Protein AF-A0A813IZ67-F1 (afdb_monomer)

pLDDT: mean 76.35, std 18.26, range [25.25, 96.69]

Structure (mmCIF, N/CA/C/O backbone):
data_AF-A0A813IZ67-F1
#
_entry.id   AF-A0A813IZ67-F1
#
loop_
_atom_site.group_PDB
_atom_site.id
_atom_site.type_symbol
_atom_site.label_atom_id
_atom_site.label_alt_id
_atom_site.label_comp_id
_atom_site.label_asym_id
_atom_site.label_entity_id
_atom_site.label_seq_id
_atom_site.pdbx_PDB_ins_code
_atom_site.Cartn_x
_atom_site.Cartn_y
_atom_site.Cartn_z
_atom_site.occupancy
_atom_site.B_iso_or_equiv
_atom_site.auth_seq_id
_atom_site.auth_comp_id
_atom_site.auth_asym_id
_atom_site.auth_atom_id
_atom_site.pdbx_PDB_model_num
ATOM 1 N N . TRP A 1 1 ? -14.935 -9.051 23.384 1.00 37.25 1 TRP A N 1
ATOM 2 C CA . TRP A 1 1 ? -14.902 -7.979 22.369 1.00 37.25 1 TRP A CA 1
ATOM 3 C C . TRP A 1 1 ? -16.084 -8.200 21.437 1.00 37.25 1 TRP A C 1
ATOM 5 O O . TRP A 1 1 ? -16.028 -9.100 20.613 1.00 37.25 1 TRP A O 1
ATOM 15 N N . GLU A 1 2 ? -17.162 -7.433 21.602 1.00 25.25 2 GLU A N 1
ATOM 16 C CA . GLU A 1 2 ? -18.443 -7.576 20.871 1.00 25.25 2 GLU A CA 1
ATOM 17 C C . GLU A 1 2 ? -18.449 -6.920 19.471 1.00 25.25 2 GLU A C 1
ATOM 19 O O . GLU A 1 2 ? -19.498 -6.635 18.912 1.00 25.25 2 GLU A O 1
ATOM 24 N N . GLY A 1 3 ? -17.272 -6.690 18.881 1.00 35.50 3 GLY A N 1
ATOM 25 C CA . GLY A 1 3 ? -17.112 -6.166 17.514 1.00 35.50 3 GLY A CA 1
ATOM 26 C C . GLY A 1 3 ? -16.356 -7.109 16.575 1.00 35.50 3 GLY A C 1
ATOM 27 O O . GLY A 1 3 ? -15.963 -6.713 15.482 1.00 35.50 3 GLY A O 1
ATOM 28 N N . PHE A 1 4 ? -16.092 -8.346 17.008 1.00 39.44 4 PHE A N 1
ATOM 29 C CA . PHE A 1 4 ? -15.529 -9.376 16.143 1.00 39.44 4 PHE A CA 1
ATOM 30 C C . PHE A 1 4 ? -16.648 -9.923 15.255 1.00 39.44 4 PHE A C 1
ATOM 32 O O . PHE A 1 4 ? -17.547 -10.595 15.752 1.00 39.44 4 PHE A O 1
ATOM 39 N N . ALA A 1 5 ? -16.593 -9.633 13.956 1.00 36.88 5 ALA A N 1
ATOM 40 C CA . ALA A 1 5 ? -17.393 -10.326 12.956 1.00 36.88 5 ALA A CA 1
ATOM 41 C C . ALA A 1 5 ? -16.562 -11.506 12.411 1.00 36.88 5 ALA A C 1
ATOM 43 O O . ALA A 1 5 ? -15.715 -11.297 11.535 1.00 36.88 5 ALA A O 1
ATOM 44 N N . PRO A 1 6 ? -16.735 -12.739 12.929 1.00 32.06 6 PRO A N 1
ATOM 45 C CA . PRO A 1 6 ? -16.193 -13.930 12.285 1.00 32.06 6 PRO A CA 1
ATOM 46 C C . PRO A 1 6 ? -16.825 -14.040 10.893 1.00 32.06 6 PRO A C 1
ATOM 48 O O . PRO A 1 6 ? -17.978 -14.430 10.758 1.00 32.06 6 PRO A O 1
ATOM 51 N N . GLY A 1 7 ? -16.092 -13.618 9.864 1.00 34.25 7 GLY A N 1
ATOM 52 C CA . GLY A 1 7 ? -16.595 -13.559 8.488 1.00 34.25 7 GLY A CA 1
ATOM 53 C C . GLY A 1 7 ? -15.876 -12.548 7.595 1.00 34.25 7 GLY A C 1
ATOM 54 O O . GLY A 1 7 ? -15.891 -12.713 6.379 1.00 34.25 7 GLY A O 1
ATOM 55 N N . ILE A 1 8 ? -15.190 -11.548 8.164 1.00 45.62 8 ILE A N 1
ATOM 56 C CA . ILE A 1 8 ? -14.378 -10.621 7.364 1.00 45.62 8 ILE A CA 1
ATOM 57 C C . ILE A 1 8 ? -13.145 -11.374 6.847 1.00 45.62 8 ILE A C 1
ATOM 59 O O . ILE A 1 8 ? -12.272 -11.781 7.617 1.00 45.62 8 ILE A O 1
ATOM 63 N N . LEU A 1 9 ? -13.094 -11.598 5.533 1.00 47.25 9 LEU A N 1
ATOM 64 C CA . LEU A 1 9 ? -11.935 -12.157 4.846 1.00 47.25 9 LEU A CA 1
ATOM 65 C C . LEU A 1 9 ? -10.784 -11.152 4.956 1.00 47.25 9 LEU A C 1
ATOM 67 O O . LEU A 1 9 ? -10.724 -10.183 4.207 1.00 47.25 9 LEU A O 1
ATOM 71 N N . TYR A 1 10 ? -9.857 -11.379 5.885 1.00 56.28 10 TYR A N 1
ATOM 72 C CA . TYR A 1 10 ? -8.618 -10.608 5.979 1.00 56.28 10 TYR A CA 1
ATOM 73 C C . TYR A 1 10 ? -7.655 -11.076 4.862 1.00 56.28 10 TYR A C 1
ATOM 75 O O . TYR A 1 10 ? -6.745 -11.866 5.087 1.00 56.28 10 TYR A O 1
ATOM 83 N N . PHE A 1 11 ? -8.001 -10.640 3.643 1.00 63.62 11 PHE A N 1
ATOM 84 C CA . PHE A 1 11 ? -7.338 -10.632 2.327 1.00 63.62 11 PHE A CA 1
ATOM 85 C C . PHE A 1 11 ? -6.768 -11.894 1.685 1.00 63.62 11 PHE A C 1
ATOM 87 O O . PHE A 1 11 ? -5.954 -12.615 2.251 1.00 63.62 11 PHE A O 1
ATOM 94 N N . ARG A 1 12 ? -7.107 -12.072 0.398 1.00 69.19 12 ARG A N 1
ATOM 95 C CA . ARG A 1 12 ? -6.452 -13.014 -0.534 1.00 69.19 12 ARG A CA 1
ATOM 96 C C . ARG A 1 12 ? -6.311 -12.481 -1.971 1.00 69.19 12 ARG A C 1
ATOM 98 O O . ARG A 1 12 ? -5.807 -13.208 -2.821 1.00 69.19 12 ARG A O 1
ATOM 105 N N . ALA A 1 13 ? -6.773 -11.256 -2.242 1.00 89.44 13 ALA A N 1
ATOM 106 C CA . ALA A 1 13 ? -6.915 -10.724 -3.594 1.00 89.44 13 ALA A CA 1
ATOM 107 C C . ALA A 1 13 ? -6.811 -9.191 -3.653 1.00 89.44 13 ALA A C 1
ATOM 109 O O . ALA A 1 13 ? -7.175 -8.479 -2.714 1.00 89.44 13 ALA A O 1
ATOM 110 N N . TRP A 1 14 ? -6.351 -8.699 -4.796 1.00 94.62 14 TRP A N 1
ATOM 111 C CA . TRP A 1 14 ? -6.453 -7.317 -5.238 1.00 94.62 14 TRP A CA 1
ATOM 112 C C . TRP A 1 14 ? -7.874 -7.008 -5.722 1.00 94.62 14 TRP A C 1
ATOM 114 O O . TRP A 1 14 ? -8.540 -7.839 -6.341 1.00 94.62 14 TRP A O 1
ATOM 124 N N . HIS A 1 15 ? -8.338 -5.787 -5.479 1.00 93.69 15 HIS A N 1
ATOM 125 C CA . HIS A 1 15 ? -9.663 -5.342 -5.879 1.00 93.69 15 HIS A CA 1
ATOM 126 C C . HIS A 1 15 ? -9.733 -5.125 -7.394 1.00 93.69 15 HIS A C 1
ATOM 128 O O . HIS A 1 15 ? -8.942 -4.385 -7.983 1.00 93.69 15 HIS A O 1
ATOM 134 N N . ARG A 1 16 ? -10.744 -5.721 -8.033 1.00 93.69 16 ARG A N 1
ATOM 135 C CA . ARG A 1 16 ? -10.892 -5.758 -9.499 1.00 93.69 16 ARG A CA 1
ATOM 136 C C . ARG A 1 16 ? -10.912 -4.377 -10.163 1.00 93.69 16 ARG A C 1
ATOM 138 O O . ARG A 1 16 ? -10.402 -4.224 -11.271 1.00 93.69 16 ARG A O 1
ATOM 145 N N . HIS A 1 17 ? -11.518 -3.394 -9.499 1.00 92.75 17 HIS A N 1
ATOM 146 C CA . HIS A 1 17 ? -11.787 -2.067 -10.068 1.00 92.75 17 HIS A CA 1
ATOM 147 C C . HIS A 1 17 ? -11.002 -0.928 -9.404 1.00 92.75 17 HIS A C 1
ATOM 149 O O . HIS A 1 17 ? -11.002 0.189 -9.910 1.00 92.75 17 HIS A O 1
ATOM 155 N N . ALA A 1 18 ? -10.338 -1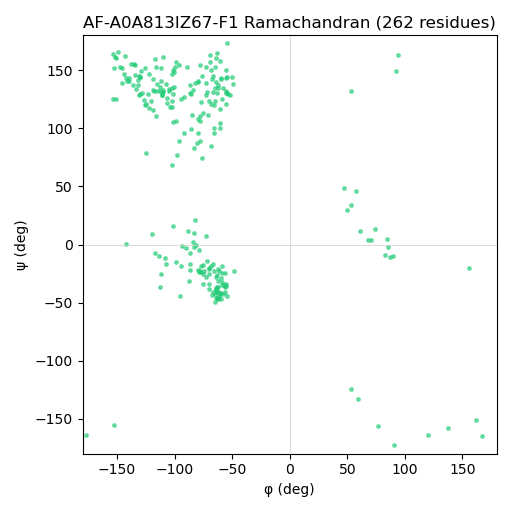.196 -8.276 1.00 91.81 18 ALA A N 1
ATOM 156 C CA . ALA A 1 18 ? -9.574 -0.196 -7.528 1.00 91.81 18 ALA A CA 1
ATOM 157 C C . ALA A 1 18 ? -8.101 -0.422 -7.835 1.00 91.81 18 ALA A C 1
ATOM 159 O O . ALA A 1 18 ? -7.330 -0.948 -7.038 1.00 91.81 18 ALA A O 1
ATOM 160 N N . LYS A 1 19 ? -7.761 -0.135 -9.080 1.00 93.62 19 LYS A N 1
ATOM 161 C CA . LYS A 1 19 ? -6.423 -0.286 -9.620 1.00 93.62 19 LYS A CA 1
ATOM 162 C C . LYS A 1 19 ? -6.243 0.729 -10.735 1.00 93.62 19 LYS A C 1
ATOM 164 O O . LYS A 1 19 ? -7.230 1.189 -11.314 1.00 93.62 19 LYS A O 1
ATOM 169 N N . ALA A 1 20 ? -4.996 0.994 -11.068 1.00 90.50 20 ALA A N 1
ATOM 170 C CA . ALA A 1 20 ? -4.646 1.744 -12.255 1.00 90.50 20 ALA A CA 1
ATOM 171 C C . ALA A 1 20 ? -5.143 1.056 -13.535 1.00 90.50 20 ALA A C 1
ATOM 173 O O . ALA A 1 20 ? -5.325 -0.173 -13.583 1.00 90.50 20 ALA A O 1
ATOM 174 N N . GLU A 1 21 ? -5.291 1.830 -14.606 1.00 89.12 21 GLU A N 1
ATOM 175 C CA . GLU A 1 21 ? -5.554 1.284 -15.940 1.00 89.12 21 GLU A CA 1
ATOM 176 C C . GLU A 1 21 ? -4.402 0.397 -16.423 1.00 89.12 21 GLU A C 1
ATOM 178 O O . GLU A 1 21 ? -4.634 -0.662 -17.008 1.00 89.12 21 GLU A O 1
ATOM 183 N N . ASP A 1 22 ? -3.168 0.777 -16.090 1.00 88.94 22 ASP A N 1
ATOM 184 C CA . ASP A 1 22 ? -1.950 0.086 -16.494 1.00 88.94 22 ASP A CA 1
ATOM 185 C C . ASP A 1 22 ? -1.607 -1.134 -15.620 1.00 88.94 22 ASP A C 1
ATOM 187 O O . ASP A 1 22 ? -0.631 -1.830 -15.889 1.00 88.94 22 ASP A O 1
ATOM 191 N N . VAL A 1 23 ? -2.409 -1.444 -14.598 1.00 92.81 23 VAL A N 1
ATOM 192 C CA . VAL A 1 23 ? -2.237 -2.644 -13.769 1.00 92.81 23 VAL A CA 1
ATOM 193 C C . VAL A 1 23 ? -3.114 -3.779 -14.284 1.00 92.81 23 VAL A C 1
ATOM 195 O O . VAL A 1 23 ? -4.335 -3.663 -14.375 1.00 92.81 23 VAL A O 1
ATOM 198 N N . GLN A 1 24 ? -2.508 -4.925 -14.567 1.00 95.25 24 GLN A N 1
ATOM 199 C CA . GLN A 1 24 ? -3.203 -6.161 -14.908 1.00 95.25 24 GLN A CA 1
ATOM 200 C C . GLN A 1 24 ? -3.258 -7.079 -13.684 1.00 95.25 24 GLN A C 1
ATOM 202 O O . GLN A 1 24 ? -2.254 -7.252 -13.001 1.00 95.25 24 GLN A O 1
ATOM 207 N N . LEU A 1 25 ? -4.416 -7.686 -13.417 1.00 96.50 25 LEU A N 1
ATOM 208 C CA . LEU A 1 25 ? -4.566 -8.667 -12.339 1.00 96.50 25 LEU A CA 1
ATOM 209 C C . LEU A 1 25 ? -4.540 -10.094 -12.894 1.00 96.50 25 LEU A C 1
ATOM 211 O O . LEU A 1 25 ? -5.005 -10.337 -14.012 1.00 96.50 25 LEU A O 1
ATOM 215 N N . SER A 1 26 ? -4.031 -11.038 -12.104 1.00 96.00 26 SER A N 1
ATOM 216 C CA . SER A 1 26 ? -4.188 -12.469 -12.373 1.00 96.00 26 SER A CA 1
ATOM 217 C C . SER A 1 26 ? -5.667 -12.894 -12.300 1.00 96.00 26 SER A C 1
ATOM 219 O O . SER A 1 26 ? -6.481 -12.193 -11.695 1.00 96.00 26 SER A O 1
ATOM 221 N N . PRO A 1 27 ? -6.057 -14.045 -12.886 1.00 94.25 27 PRO A N 1
ATOM 222 C CA . PRO A 1 27 ? -7.453 -14.500 -12.877 1.00 94.25 27 PRO A CA 1
ATOM 223 C C . PRO A 1 27 ? -8.047 -14.705 -11.476 1.00 94.25 27 PRO A C 1
ATOM 225 O O . PRO A 1 27 ? -9.227 -14.440 -11.258 1.00 94.25 27 PRO A O 1
ATOM 228 N N . ASP A 1 28 ? -7.224 -15.157 -10.530 1.00 91.19 28 ASP A N 1
ATOM 229 C CA . ASP A 1 28 ? -7.568 -15.331 -9.114 1.00 91.19 28 ASP A CA 1
ATOM 230 C C . ASP A 1 28 ? -7.415 -14.037 -8.295 1.00 91.19 28 ASP A C 1
ATOM 232 O O . ASP A 1 28 ? -7.625 -14.046 -7.084 1.00 91.19 28 ASP A O 1
ATOM 236 N N . LEU A 1 29 ? -7.042 -12.936 -8.956 1.00 93.69 29 LEU A N 1
ATOM 237 C CA . LEU A 1 29 ? -6.801 -11.615 -8.387 1.00 93.69 29 LEU A CA 1
ATOM 238 C C . LEU A 1 29 ? -5.678 -11.569 -7.338 1.00 93.69 29 LEU A C 1
ATOM 240 O O . LEU A 1 29 ? -5.531 -10.556 -6.665 1.00 93.69 29 LEU A O 1
ATOM 244 N N . SER A 1 30 ? -4.866 -12.615 -7.178 1.00 92.88 30 SER A N 1
ATOM 245 C CA . SER A 1 30 ? -3.822 -12.641 -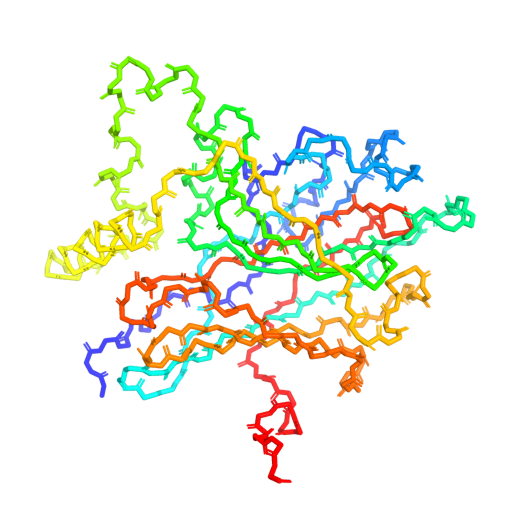6.146 1.00 92.88 30 SER A CA 1
ATOM 246 C C . SER A 1 30 ? -2.570 -11.846 -6.528 1.00 92.88 30 SER A C 1
ATOM 248 O O . SER A 1 30 ? -1.854 -11.383 -5.640 1.00 92.88 30 SER A O 1
ATOM 250 N N . ILE A 1 31 ? -2.317 -11.641 -7.825 1.00 96.00 31 ILE A N 1
ATOM 251 C CA . ILE A 1 31 ? -1.146 -10.938 -8.363 1.00 96.00 31 ILE A CA 1
ATOM 252 C C . ILE A 1 31 ? -1.599 -9.701 -9.138 1.00 96.00 31 ILE A C 1
ATOM 254 O O . ILE A 1 31 ? -2.500 -9.774 -9.973 1.00 96.00 31 ILE A O 1
ATOM 258 N N . ALA A 1 32 ? -0.944 -8.574 -8.871 1.00 96.69 32 ALA A N 1
ATOM 259 C CA . ALA A 1 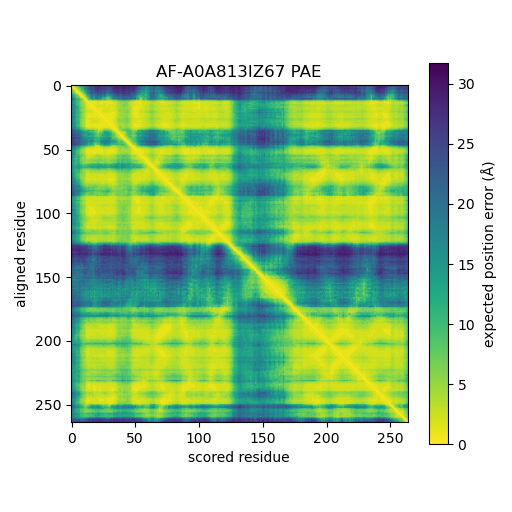32 ? -1.049 -7.347 -9.644 1.00 96.69 32 ALA A CA 1
ATOM 260 C C . ALA A 1 32 ? 0.266 -7.119 -10.390 1.00 96.69 32 ALA A C 1
ATOM 262 O O . ALA A 1 32 ? 1.334 -7.190 -9.784 1.00 96.69 32 ALA A O 1
ATOM 263 N N . THR A 1 33 ? 0.191 -6.839 -11.689 1.00 95.12 33 THR A N 1
ATOM 264 C CA . THR A 1 33 ? 1.340 -6.622 -12.574 1.00 95.12 33 THR A CA 1
ATOM 265 C C . THR A 1 33 ? 1.214 -5.269 -13.264 1.00 95.12 33 THR A C 1
ATOM 267 O O . THR A 1 33 ? 0.260 -5.041 -14.007 1.00 95.12 33 THR A O 1
ATOM 270 N N . GLY A 1 34 ? 2.191 -4.388 -13.064 1.00 90.25 34 GLY A N 1
ATOM 271 C CA . GLY A 1 34 ? 2.289 -3.114 -13.767 1.00 90.25 34 GLY A CA 1
ATOM 272 C C . GLY A 1 34 ? 2.699 -3.325 -15.225 1.00 90.25 34 GLY A C 1
ATOM 273 O O . GLY A 1 34 ? 3.641 -4.064 -15.527 1.00 90.25 34 GLY A O 1
ATOM 274 N N . ARG A 1 35 ? 1.969 -2.694 -16.144 1.00 83.62 35 ARG A N 1
ATOM 275 C CA . ARG A 1 35 ? 2.224 -2.692 -17.594 1.00 83.62 35 ARG A CA 1
ATOM 276 C C . ARG A 1 35 ? 2.527 -1.294 -18.131 1.00 83.62 35 ARG A C 1
ATOM 278 O O . ARG A 1 35 ? 2.883 -1.179 -19.302 1.00 83.62 35 ARG A O 1
ATOM 285 N N . GLY A 1 36 ? 2.389 -0.253 -17.310 1.00 70.19 36 GLY A N 1
ATOM 286 C CA . GLY A 1 36 ? 2.620 1.122 -17.722 1.00 70.19 36 GLY A CA 1
ATOM 287 C C . GLY A 1 36 ? 4.079 1.398 -18.044 1.00 70.19 36 GLY A C 1
ATOM 288 O O . GLY A 1 36 ? 4.999 0.933 -17.371 1.00 70.19 36 GLY A O 1
ATOM 289 N N . PHE A 1 37 ? 4.288 2.210 -19.077 1.00 64.94 37 PHE A N 1
ATOM 290 C CA . PHE A 1 37 ? 5.615 2.679 -19.463 1.00 64.94 37 PHE A CA 1
ATOM 291 C C . PHE A 1 37 ? 6.248 3.558 -18.369 1.00 64.94 37 PHE A C 1
ATOM 293 O O . PHE A 1 37 ? 7.438 3.432 -18.097 1.00 64.94 37 PHE A O 1
ATOM 300 N N . LEU A 1 38 ? 5.448 4.396 -17.698 1.00 57.84 38 LEU A N 1
ATOM 301 C CA . LEU A 1 38 ? 5.905 5.294 -16.627 1.00 57.84 38 LEU A CA 1
ATOM 302 C C . LEU A 1 38 ? 6.185 4.557 -15.311 1.00 57.84 38 LEU A C 1
ATOM 304 O O . LEU A 1 38 ? 7.174 4.846 -14.636 1.00 57.84 38 LEU A O 1
ATOM 308 N N . ALA A 1 39 ? 5.419 3.501 -15.019 1.00 54.22 39 ALA A N 1
ATOM 309 C CA . ALA A 1 39 ? 5.759 2.570 -13.951 1.00 54.22 39 ALA A CA 1
ATOM 310 C C . ALA A 1 39 ? 7.168 1.981 -14.160 1.00 54.22 39 ALA A C 1
ATOM 312 O O . ALA A 1 39 ? 7.943 1.936 -13.213 1.00 54.22 39 ALA A O 1
ATOM 313 N N . ALA A 1 40 ? 7.558 1.626 -15.390 1.00 56.38 40 ALA A N 1
ATOM 314 C CA . ALA A 1 40 ? 8.889 1.077 -15.681 1.00 56.38 40 ALA A CA 1
ATOM 315 C C . ALA A 1 40 ? 10.042 2.096 -15.558 1.00 56.38 40 ALA A C 1
ATOM 317 O O . ALA A 1 40 ? 11.183 1.706 -15.304 1.00 56.38 40 ALA A O 1
ATOM 318 N N . THR A 1 41 ? 9.774 3.397 -15.715 1.00 55.59 41 THR A N 1
ATOM 319 C CA . THR A 1 41 ? 10.792 4.448 -15.533 1.00 55.59 41 THR A CA 1
ATOM 320 C C . THR A 1 41 ? 10.916 4.909 -14.083 1.00 55.59 41 THR A C 1
ATOM 322 O O . THR A 1 41 ? 11.820 5.684 -13.771 1.00 55.59 41 THR A O 1
ATOM 325 N N . GLY A 1 42 ? 10.031 4.446 -13.190 1.00 51.25 42 GLY A N 1
ATOM 326 C CA . GLY A 1 42 ? 10.013 4.873 -11.790 1.00 51.25 42 GLY A CA 1
ATOM 327 C C . GLY A 1 42 ? 9.535 6.309 -11.581 1.00 51.25 42 GLY A C 1
ATOM 328 O O . GLY A 1 42 ? 9.529 6.815 -10.458 1.00 51.25 42 GLY A O 1
ATOM 329 N N . MET A 1 43 ? 9.117 6.971 -12.660 1.00 49.31 43 MET A N 1
ATOM 330 C CA . MET A 1 43 ? 8.494 8.277 -12.591 1.00 49.31 43 MET A CA 1
ATOM 331 C C . MET A 1 43 ? 7.047 8.108 -12.160 1.00 49.31 43 MET A C 1
ATOM 333 O O . MET A 1 43 ? 6.190 7.697 -12.929 1.00 49.31 43 MET A O 1
ATOM 337 N N . VAL A 1 44 ? 6.789 8.469 -10.911 1.00 51.94 44 VAL A N 1
ATOM 338 C CA . VAL A 1 44 ? 5.447 8.612 -10.360 1.00 51.94 44 VAL A CA 1
ATOM 339 C C . VAL A 1 44 ? 4.876 9.952 -10.845 1.00 51.94 44 VAL A C 1
ATOM 341 O O . VAL A 1 44 ? 5.070 10.980 -10.194 1.00 51.94 44 VAL A O 1
ATOM 344 N N . ILE A 1 45 ? 4.207 9.971 -12.005 1.00 47.22 45 ILE A N 1
ATOM 345 C CA . ILE A 1 45 ? 3.438 11.140 -12.459 1.00 47.22 45 ILE A CA 1
ATOM 346 C C . ILE A 1 45 ? 1.970 10.879 -12.120 1.00 47.22 45 ILE A C 1
ATOM 348 O O . ILE A 1 45 ? 1.299 10.081 -12.753 1.00 47.22 45 ILE A O 1
ATOM 352 N N . GLY A 1 46 ? 1.453 11.555 -11.095 1.00 54.09 46 GLY A N 1
ATOM 353 C CA . GLY A 1 46 ? 0.061 11.385 -10.668 1.00 54.09 46 GLY A CA 1
ATOM 354 C C . GLY A 1 46 ? -0.130 10.299 -9.609 1.00 54.09 46 GLY A C 1
ATOM 355 O O . GLY A 1 46 ? 0.825 9.800 -9.007 1.00 54.09 46 GLY A O 1
ATOM 356 N N . THR A 1 47 ? -1.382 9.994 -9.306 1.00 61.06 47 THR A N 1
ATOM 357 C CA . THR A 1 47 ? -1.830 9.305 -8.083 1.00 61.06 47 THR A CA 1
ATOM 358 C C . THR A 1 47 ? -2.280 7.865 -8.322 1.00 61.06 47 THR A C 1
ATOM 360 O O . THR A 1 47 ? -2.308 7.095 -7.363 1.00 61.06 47 THR A O 1
ATOM 363 N N . ASP A 1 48 ? -2.548 7.477 -9.569 1.00 72.25 48 ASP A N 1
ATOM 364 C CA . ASP A 1 48 ? -3.118 6.177 -9.923 1.00 72.25 48 ASP A CA 1
ATOM 365 C C . ASP A 1 48 ? -2.181 5.236 -10.681 1.00 72.25 48 ASP A C 1
ATOM 367 O O . ASP A 1 48 ? -2.369 4.035 -10.559 1.00 72.25 48 ASP A O 1
ATOM 371 N N . GLU A 1 49 ? -1.164 5.704 -11.409 1.00 80.69 49 GLU A N 1
ATOM 372 C CA . GLU A 1 49 ? -0.279 4.804 -12.177 1.00 80.69 49 GLU A CA 1
ATOM 373 C C . GLU A 1 49 ? 0.343 3.700 -11.312 1.00 80.69 49 GLU A C 1
ATOM 375 O O . GLU A 1 49 ? 0.935 3.973 -10.261 1.00 80.69 49 GLU A O 1
ATOM 380 N N . GLY A 1 50 ? 0.249 2.447 -11.759 1.00 88.06 50 GLY A N 1
ATOM 381 C CA . GLY A 1 50 ? 0.784 1.302 -11.025 1.00 88.06 50 GLY A CA 1
ATOM 382 C C . GLY A 1 50 ? 0.052 0.979 -9.713 1.00 88.06 50 GLY A C 1
ATOM 383 O O . GLY A 1 50 ? 0.487 0.080 -8.991 1.00 88.06 50 GLY A O 1
ATOM 384 N N . LEU A 1 51 ? -1.034 1.682 -9.369 1.00 92.69 51 LEU A N 1
ATOM 385 C CA . LEU A 1 51 ? -1.818 1.456 -8.155 1.00 92.69 51 LEU A CA 1
ATOM 386 C C . LEU A 1 51 ? -2.536 0.101 -8.181 1.00 92.69 51 LEU A C 1
ATOM 388 O O . LEU A 1 51 ? -3.274 -0.222 -9.113 1.00 92.69 51 LEU A O 1
ATOM 392 N N . ALA A 1 52 ? -2.395 -0.651 -7.096 1.00 94.88 52 ALA A N 1
ATOM 393 C CA . ALA A 1 52 ? -3.175 -1.837 -6.779 1.00 94.88 52 ALA A CA 1
ATOM 394 C C . ALA A 1 52 ? -3.684 -1.739 -5.334 1.00 94.88 52 ALA A C 1
ATOM 396 O O . ALA A 1 52 ? -2.909 -1.497 -4.406 1.00 94.88 52 ALA A O 1
ATOM 397 N N . VAL A 1 53 ? -4.989 -1.926 -5.141 1.00 94.69 53 VAL A N 1
ATOM 398 C CA . VAL A 1 53 ? -5.649 -1.820 -3.832 1.00 94.69 53 VAL A CA 1
ATOM 399 C C . VAL A 1 53 ? -6.153 -3.194 -3.401 1.00 94.69 53 VAL A C 1
ATOM 401 O O . VAL A 1 53 ? -6.715 -3.928 -4.212 1.00 94.69 53 VAL A O 1
ATOM 404 N N . GLY A 1 54 ? -5.942 -3.571 -2.141 1.00 92.81 54 GLY A N 1
ATOM 405 C CA . GLY A 1 54 ? -6.448 -4.829 -1.585 1.00 92.81 54 GLY A CA 1
ATOM 406 C C . GLY A 1 54 ? -7.978 -4.849 -1.501 1.00 92.81 54 GLY A C 1
ATOM 407 O O . GLY A 1 54 ? -8.605 -3.826 -1.233 1.00 92.81 54 GLY A O 1
ATOM 408 N N . ASP A 1 55 ? -8.593 -6.011 -1.716 1.00 87.62 55 ASP A N 1
ATOM 409 C CA . ASP A 1 55 ? -10.051 -6.160 -1.640 1.00 87.62 55 ASP A CA 1
ATOM 410 C C . ASP A 1 55 ? -10.538 -6.292 -0.180 1.00 87.62 55 ASP A C 1
ATOM 412 O O . ASP A 1 55 ? -10.603 -7.394 0.367 1.00 87.62 55 ASP A O 1
ATOM 416 N N . GLY A 1 56 ? -10.800 -5.149 0.478 1.00 80.12 56 GLY A N 1
ATOM 417 C CA . GLY A 1 56 ? -11.289 -5.049 1.871 1.00 80.12 56 GLY A CA 1
ATOM 418 C C . GLY A 1 56 ? -10.371 -4.273 2.850 1.00 80.12 56 GLY A C 1
ATOM 419 O O . GLY A 1 56 ? -9.471 -3.548 2.414 1.00 80.12 56 GLY A O 1
ATOM 420 N N . PRO A 1 57 ? -10.573 -4.407 4.177 1.00 79.38 57 PRO A N 1
ATOM 421 C CA . PRO A 1 57 ? -9.743 -3.778 5.211 1.00 79.38 57 PRO A CA 1
ATOM 422 C C . PRO A 1 57 ? -8.727 -4.725 5.886 1.00 79.38 57 PRO A C 1
ATOM 424 O O . PRO A 1 57 ? -8.974 -5.915 6.087 1.00 79.38 57 PRO A O 1
ATOM 427 N N . CYS A 1 58 ? -7.573 -4.176 6.273 1.00 82.25 58 CYS A N 1
ATOM 428 C CA . CYS A 1 58 ? -6.546 -4.828 7.073 1.00 82.25 58 CYS A CA 1
ATOM 429 C C . CYS A 1 58 ? -7.125 -5.369 8.360 1.00 82.25 58 CYS A C 1
ATOM 431 O O . CYS A 1 58 ? -7.973 -4.752 9.011 1.00 82.25 58 CYS A O 1
ATOM 433 N N . ARG A 1 59 ? -6.584 -6.517 8.771 1.00 77.25 59 ARG A N 1
ATOM 434 C CA . ARG A 1 59 ? -6.842 -7.026 10.105 1.00 77.25 59 ARG A CA 1
ATOM 435 C C . ARG A 1 59 ? -6.379 -5.986 11.114 1.00 77.25 59 ARG A C 1
ATOM 437 O O . ARG A 1 59 ? -5.215 -5.599 11.112 1.00 77.25 59 ARG A O 1
ATOM 444 N N . ARG A 1 60 ? -7.290 -5.588 11.996 1.00 79.25 60 ARG A N 1
ATOM 445 C CA . ARG A 1 60 ? -7.038 -4.661 13.096 1.00 79.25 60 ARG A CA 1
ATOM 446 C C . ARG A 1 60 ? -6.914 -5.423 14.412 1.00 79.25 60 ARG A C 1
ATOM 448 O O . ARG A 1 60 ? -7.742 -6.281 14.711 1.00 79.25 60 ARG A O 1
ATOM 455 N N . TRP A 1 61 ? -5.911 -5.091 15.217 1.00 82.31 61 TRP A N 1
ATOM 456 C CA . TRP A 1 61 ? -5.812 -5.515 16.621 1.00 82.31 61 TRP A CA 1
ATOM 457 C C . TRP A 1 61 ? -5.213 -4.391 17.469 1.00 82.31 61 TRP A C 1
ATOM 459 O O . TRP A 1 61 ? -4.622 -3.459 16.934 1.00 82.31 61 TRP A O 1
ATOM 469 N N . GLY A 1 62 ? -5.375 -4.456 18.788 1.00 78.50 62 GLY A N 1
ATOM 470 C CA . GLY A 1 62 ? -4.891 -3.429 19.712 1.00 78.50 62 GLY A CA 1
ATOM 471 C C . GLY A 1 62 ? -5.913 -3.107 20.795 1.00 78.50 62 GLY A C 1
ATOM 472 O O . GLY A 1 62 ? -6.794 -3.915 21.089 1.00 78.50 62 GLY A O 1
ATOM 473 N N . THR A 1 63 ? -5.785 -1.926 21.388 1.00 73.69 63 THR A N 1
ATOM 474 C CA . THR A 1 63 ? -6.640 -1.431 22.470 1.00 73.69 63 THR A CA 1
ATOM 475 C C . THR A 1 63 ? -7.524 -0.275 21.984 1.00 73.69 63 THR A C 1
ATOM 477 O O . THR A 1 63 ? -7.263 0.331 20.942 1.00 73.69 63 THR A O 1
ATOM 480 N N . PRO A 1 64 ? -8.614 0.064 22.692 1.00 68.44 64 PRO A N 1
ATOM 481 C CA . PRO A 1 64 ? -9.358 1.284 22.395 1.00 68.44 64 PRO A CA 1
ATOM 482 C C . PRO A 1 64 ? -8.420 2.502 22.402 1.00 68.44 64 PRO A C 1
ATOM 484 O O . PRO A 1 64 ? -7.626 2.676 23.325 1.00 68.44 64 PRO A O 1
ATOM 487 N N . GLY A 1 65 ? -8.476 3.312 21.345 1.00 70.88 65 GLY A N 1
ATOM 488 C CA . GLY A 1 65 ? -7.577 4.453 21.153 1.00 70.88 65 GLY A CA 1
ATOM 489 C C . GLY A 1 65 ? -6.208 4.126 20.542 1.00 70.88 65 GLY A C 1
ATOM 490 O O . GLY A 1 65 ? -5.509 5.046 20.163 1.00 70.88 65 GLY A O 1
ATOM 491 N N . SER A 1 66 ? -5.794 2.869 20.363 1.00 79.94 66 SER A N 1
ATOM 492 C CA . SER A 1 66 ? -4.589 2.566 19.573 1.00 79.94 66 SER A CA 1
ATOM 493 C C . SER A 1 66 ? -4.689 1.201 18.920 1.00 79.94 66 SER A C 1
ATOM 495 O O . SER A 1 66 ? -4.896 0.184 19.580 1.00 79.94 66 SER A O 1
ATOM 497 N N . PHE A 1 67 ? -4.521 1.164 17.604 1.00 86.06 67 PHE A N 1
ATOM 498 C CA . PHE A 1 67 ? -4.610 -0.086 16.873 1.00 86.06 67 PHE A CA 1
ATOM 499 C C . PHE A 1 67 ? -3.499 -0.240 15.853 1.00 86.06 67 PHE A C 1
ATOM 501 O O . PHE A 1 67 ? -2.948 0.731 15.341 1.00 86.06 67 PHE A O 1
ATOM 508 N N . SER A 1 68 ? -3.224 -1.497 15.553 1.00 87.69 68 SER A N 1
ATOM 509 C CA . SER A 1 68 ? -2.263 -1.938 14.568 1.00 87.69 68 SER A CA 1
ATOM 510 C C . SER A 1 68 ? -2.967 -2.684 13.442 1.00 87.69 68 SER A C 1
ATOM 512 O O . SER A 1 68 ? -4.034 -3.277 13.626 1.00 87.69 68 SER A O 1
ATOM 514 N N . SER A 1 69 ? -2.360 -2.648 12.266 1.00 88.56 69 SER A N 1
ATOM 515 C CA . SER A 1 69 ? -2.786 -3.363 11.070 1.00 88.56 69 SER A CA 1
ATOM 516 C C . SER A 1 69 ? -1.577 -3.878 10.314 1.00 88.56 69 SER A C 1
ATOM 518 O O . SER A 1 69 ? -0.559 -3.194 10.249 1.00 88.56 69 SER A O 1
ATOM 520 N N . TYR A 1 70 ? -1.674 -5.089 9.770 1.00 89.94 70 TYR A N 1
ATOM 521 C CA . TYR A 1 70 ? -0.579 -5.731 9.049 1.00 89.94 70 TYR A CA 1
ATOM 522 C C . TYR A 1 70 ? -1.081 -6.455 7.817 1.00 89.94 70 TYR A C 1
ATOM 524 O O . TYR A 1 70 ? -2.165 -7.039 7.833 1.00 89.94 70 TYR A O 1
ATOM 532 N N . PHE A 1 71 ? -0.270 -6.398 6.770 1.00 91.81 71 PHE A N 1
ATOM 533 C CA . PHE A 1 71 ? -0.397 -7.232 5.589 1.00 91.81 71 PHE A CA 1
ATOM 534 C C . PHE A 1 71 ? 0.992 -7.478 5.000 1.00 91.81 71 PHE A C 1
ATOM 536 O O . PHE A 1 71 ? 1.965 -6.800 5.343 1.00 91.81 71 PHE A O 1
ATOM 543 N N . GLU A 1 72 ? 1.076 -8.458 4.109 1.00 93.56 72 GLU A N 1
ATOM 544 C CA . GLU A 1 72 ? 2.307 -8.790 3.405 1.00 93.56 72 GLU A CA 1
ATOM 545 C C . GLU A 1 72 ? 2.075 -8.787 1.901 1.00 93.56 72 GLU A C 1
ATOM 547 O O . GLU A 1 72 ? 0.981 -9.090 1.421 1.00 93.56 72 GLU A O 1
ATOM 552 N N . VAL A 1 73 ? 3.134 -8.498 1.155 1.00 95.25 73 VAL A N 1
ATOM 553 C CA . VAL A 1 73 ? 3.182 -8.702 -0.290 1.00 95.25 73 VAL A CA 1
ATOM 554 C C . VAL A 1 73 ? 4.443 -9.466 -0.660 1.00 95.25 73 VAL A C 1
ATOM 556 O O . VAL A 1 73 ? 5.486 -9.279 -0.044 1.00 95.25 73 VAL A O 1
ATOM 559 N N . GLU A 1 74 ? 4.362 -10.334 -1.658 1.00 95.75 74 GLU A N 1
ATOM 560 C CA . GLU A 1 74 ? 5.515 -11.044 -2.220 1.00 95.75 74 GLU A CA 1
ATOM 561 C C . GLU A 1 74 ? 5.794 -10.500 -3.619 1.00 95.75 74 GLU A C 1
ATOM 563 O O . GLU A 1 74 ? 4.866 -10.349 -4.416 1.00 95.75 74 GLU A O 1
ATOM 568 N N . LEU A 1 75 ? 7.051 -10.186 -3.932 1.00 95.50 75 LEU A N 1
ATOM 569 C CA . LEU A 1 75 ? 7.406 -9.752 -5.281 1.00 95.50 75 LEU A CA 1
ATOM 570 C C . LEU A 1 75 ? 7.440 -10.943 -6.234 1.00 95.50 75 LEU A C 1
ATOM 572 O O . LEU A 1 75 ? 8.306 -11.811 -6.138 1.00 95.50 75 LEU A O 1
ATOM 576 N N . ASP A 1 76 ? 6.515 -10.961 -7.185 1.00 94.31 76 ASP A N 1
ATOM 577 C CA . ASP A 1 76 ? 6.400 -12.029 -8.177 1.00 94.31 76 ASP A CA 1
ATOM 578 C C . ASP A 1 76 ? 7.287 -11.770 -9.409 1.00 94.31 76 ASP A C 1
ATOM 580 O O . ASP A 1 76 ? 7.847 -12.698 -10.004 1.00 94.31 76 ASP A O 1
ATOM 584 N N . GLU A 1 77 ? 7.486 -10.497 -9.758 1.00 91.69 77 GLU A N 1
ATOM 585 C CA . GLU A 1 77 ? 8.308 -10.085 -10.895 1.00 91.69 77 GLU A CA 1
ATOM 586 C C . GLU A 1 77 ? 9.042 -8.767 -10.614 1.00 91.69 77 GLU A C 1
ATOM 588 O O . GLU A 1 77 ? 8.470 -7.820 -10.068 1.00 91.69 77 GLU A O 1
ATOM 593 N N . ILE A 1 78 ? 10.306 -8.706 -11.045 1.00 89.06 78 ILE A N 1
ATOM 594 C CA . ILE A 1 78 ? 11.152 -7.509 -11.037 1.00 89.06 78 ILE A CA 1
ATOM 595 C C . ILE A 1 78 ? 11.417 -7.101 -12.488 1.00 89.06 78 ILE A C 1
ATOM 597 O O . ILE A 1 78 ? 11.784 -7.940 -13.311 1.00 89.06 78 ILE A O 1
ATOM 601 N N . ALA A 1 79 ? 11.241 -5.822 -12.803 1.00 85.00 79 ALA A N 1
ATOM 602 C CA . ALA A 1 79 ? 11.643 -5.243 -14.077 1.00 85.00 79 ALA A CA 1
ATOM 603 C C . ALA A 1 79 ? 13.082 -4.730 -14.017 1.00 85.00 79 ALA A C 1
ATOM 605 O O . ALA A 1 79 ? 13.569 -4.285 -12.976 1.00 85.00 79 ALA A O 1
ATOM 606 N N . HIS A 1 80 ? 13.742 -4.715 -15.173 1.00 79.94 80 HIS A N 1
ATOM 607 C CA . HIS A 1 80 ? 14.914 -3.873 -15.342 1.00 79.94 80 HIS A CA 1
ATOM 608 C C . HIS A 1 80 ? 14.465 -2.409 -15.379 1.00 79.94 80 HIS A C 1
ATOM 610 O O . HIS A 1 80 ? 13.639 -2.045 -16.216 1.00 79.94 80 HIS A O 1
ATOM 616 N N . ALA A 1 81 ? 15.015 -1.589 -14.491 1.00 75.31 81 ALA A N 1
ATOM 617 C CA . ALA A 1 81 ? 14.756 -0.159 -14.434 1.00 75.31 81 ALA A CA 1
ATOM 618 C C . ALA A 1 81 ? 16.090 0.605 -14.391 1.00 75.31 81 ALA A C 1
ATOM 620 O O . ALA A 1 81 ? 17.074 0.076 -13.858 1.00 75.31 81 ALA A O 1
ATOM 621 N N . PRO A 1 82 ? 16.156 1.832 -14.938 1.00 70.69 82 PRO A N 1
ATOM 622 C CA . PRO A 1 82 ? 17.339 2.675 -14.820 1.00 70.69 82 PRO A CA 1
ATOM 623 C C . PRO A 1 82 ? 17.734 2.898 -13.356 1.00 70.69 82 PRO A C 1
ATOM 625 O O . PRO A 1 82 ? 16.884 2.945 -12.464 1.00 70.69 82 PRO A O 1
ATOM 628 N N . ALA A 1 83 ? 19.030 3.086 -13.102 1.00 70.69 83 ALA A N 1
ATOM 629 C CA . ALA A 1 83 ? 19.509 3.422 -11.765 1.00 70.69 83 ALA A CA 1
ATOM 630 C C . ALA A 1 83 ? 18.794 4.680 -11.240 1.00 70.69 83 ALA A C 1
ATOM 632 O O . ALA A 1 83 ? 18.723 5.696 -11.929 1.00 70.69 83 ALA A O 1
ATOM 633 N N . GLY A 1 84 ? 18.260 4.609 -10.019 1.00 67.31 84 GLY A N 1
ATOM 634 C CA . GLY A 1 84 ? 17.524 5.720 -9.413 1.00 67.31 84 GLY A CA 1
ATOM 635 C C . GLY A 1 84 ? 16.038 5.804 -9.784 1.00 67.31 84 GLY A C 1
ATOM 636 O O . GLY A 1 84 ? 15.346 6.630 -9.197 1.00 67.31 84 GLY A O 1
ATOM 637 N N . ALA A 1 85 ? 15.513 4.922 -10.643 1.00 69.94 85 ALA A N 1
ATOM 638 C CA . ALA A 1 85 ? 14.067 4.788 -10.870 1.00 69.94 85 ALA A CA 1
ATOM 639 C C . ALA A 1 85 ? 13.308 4.351 -9.598 1.00 69.94 85 ALA A C 1
ATOM 641 O O . ALA A 1 85 ? 12.109 4.570 -9.461 1.00 69.94 85 ALA A O 1
ATOM 642 N N . GLY A 1 86 ? 14.001 3.751 -8.627 1.00 78.50 86 GLY A N 1
ATOM 643 C CA . GLY A 1 86 ? 13.368 3.229 -7.422 1.00 78.50 86 GLY A CA 1
ATOM 644 C C . GLY A 1 86 ? 12.645 1.910 -7.687 1.00 78.50 86 GLY A C 1
ATOM 645 O O . GLY A 1 86 ? 12.989 1.157 -8.600 1.00 78.50 86 GLY A O 1
ATOM 646 N N . GLY A 1 87 ? 11.664 1.611 -6.848 1.00 86.12 87 GLY A N 1
ATOM 647 C CA . GLY A 1 87 ? 10.940 0.351 -6.844 1.00 86.12 87 GLY A CA 1
ATOM 648 C C . GLY A 1 87 ? 9.527 0.526 -6.298 1.00 86.12 87 GLY A C 1
ATOM 649 O O . GLY A 1 87 ? 8.953 1.616 -6.327 1.00 86.12 87 GLY A O 1
ATOM 650 N N . ILE A 1 88 ? 8.979 -0.568 -5.782 1.00 91.38 88 ILE A N 1
ATOM 651 C CA . ILE A 1 88 ? 7.621 -0.636 -5.244 1.00 91.38 88 ILE A CA 1
ATOM 652 C C . ILE A 1 88 ? 7.401 0.339 -4.074 1.00 91.38 88 ILE A C 1
ATOM 654 O O . ILE A 1 88 ? 8.264 0.518 -3.211 1.00 91.38 88 ILE A O 1
ATOM 658 N N . TYR A 1 89 ? 6.204 0.920 -4.009 1.00 92.94 89 TYR A N 1
ATOM 659 C CA . TYR A 1 89 ? 5.699 1.593 -2.812 1.00 92.94 89 TYR A CA 1
ATOM 660 C C . TYR A 1 89 ? 4.615 0.742 -2.172 1.00 92.94 89 TYR A C 1
ATOM 662 O O . TYR A 1 89 ? 3.755 0.199 -2.863 1.00 92.94 89 TYR A O 1
ATOM 670 N N . VAL A 1 90 ? 4.629 0.651 -0.848 1.00 94.56 90 VAL A N 1
ATOM 671 C CA . VAL A 1 90 ? 3.658 -0.124 -0.073 1.00 94.56 90 VAL A CA 1
ATOM 672 C C . VAL A 1 90 ? 3.086 0.738 1.042 1.00 94.56 90 VAL A C 1
ATOM 674 O O . VAL A 1 90 ? 3.782 1.584 1.606 1.00 94.56 90 VAL A O 1
ATOM 677 N N . GLY A 1 91 ? 1.811 0.560 1.359 1.00 94.56 91 GLY A N 1
ATOM 678 C CA . GLY A 1 91 ? 1.148 1.447 2.299 1.00 94.56 91 GLY A CA 1
ATOM 679 C C . GLY A 1 91 ? -0.283 1.067 2.611 1.00 94.56 91 GLY A C 1
ATOM 680 O O . GLY A 1 91 ? -0.733 -0.047 2.342 1.00 94.56 91 GLY A O 1
ATOM 681 N N . VAL A 1 92 ? -1.003 2.023 3.181 1.00 93.31 92 VAL A N 1
ATOM 682 C CA . VAL A 1 92 ? -2.424 1.883 3.491 1.00 93.31 92 VAL A CA 1
ATOM 683 C C . VAL A 1 92 ? -3.196 3.120 3.053 1.00 93.31 92 VAL A C 1
ATOM 685 O O . VAL A 1 92 ? -2.701 4.243 3.143 1.00 93.31 92 VAL A O 1
ATOM 688 N N . SER A 1 93 ? -4.431 2.904 2.621 1.00 91.69 93 SER A N 1
ATOM 689 C CA . SER A 1 93 ? -5.453 3.936 2.512 1.00 91.69 93 SER A CA 1
ATOM 690 C C . SER A 1 93 ? -6.391 3.868 3.709 1.00 91.69 93 SER A C 1
ATOM 692 O O . SER A 1 93 ? -6.598 2.807 4.289 1.00 91.69 93 SER A O 1
ATOM 694 N N . ILE A 1 94 ? -6.982 4.998 4.068 1.00 87.62 94 ILE A N 1
ATOM 695 C CA . ILE A 1 94 ? -8.087 5.067 5.034 1.00 87.62 94 ILE A CA 1
ATOM 696 C C . ILE A 1 94 ? -9.466 4.940 4.365 1.00 87.62 94 ILE A C 1
ATOM 698 O O . ILE A 1 94 ? -10.486 4.976 5.048 1.00 87.62 94 ILE A O 1
ATOM 702 N N . GLN A 1 95 ? -9.496 4.851 3.035 1.00 85.88 95 GLN A N 1
ATOM 703 C CA . GLN A 1 95 ? -10.696 4.660 2.231 1.00 85.88 95 GLN A CA 1
ATOM 704 C C . GLN A 1 95 ? -10.799 3.206 1.803 1.00 85.88 95 GLN A C 1
ATOM 706 O O . GLN A 1 95 ? -9.793 2.521 1.606 1.00 85.88 95 GLN A O 1
ATOM 711 N N . SER A 1 96 ? -12.028 2.735 1.633 1.00 83.81 96 SER A N 1
ATOM 712 C CA . SER A 1 96 ? -12.252 1.401 1.094 1.00 83.81 96 SER A CA 1
ATOM 713 C C . SER A 1 96 ? -11.858 1.306 -0.381 1.00 83.81 96 SER A C 1
ATOM 715 O O . SER A 1 96 ? -11.907 2.282 -1.132 1.00 83.81 96 SER A O 1
ATOM 717 N N . ALA A 1 97 ? -11.568 0.089 -0.843 1.00 88.00 97 ALA A N 1
ATOM 718 C CA . ALA A 1 97 ? -11.331 -0.157 -2.262 1.00 88.00 97 ALA A CA 1
ATOM 719 C C . ALA A 1 97 ? -12.523 0.268 -3.142 1.00 88.00 97 ALA A C 1
ATOM 721 O O . ALA A 1 97 ? -12.325 0.785 -4.236 1.00 88.00 97 ALA A O 1
ATOM 722 N N . ALA A 1 98 ? -13.760 0.127 -2.659 1.00 84.62 98 ALA A N 1
ATOM 723 C CA . ALA A 1 98 ? -14.946 0.559 -3.396 1.00 84.62 98 ALA A CA 1
ATOM 724 C C . ALA A 1 98 ? -15.017 2.088 -3.557 1.00 84.62 98 ALA A C 1
ATOM 726 O O . ALA A 1 98 ? -15.352 2.568 -4.639 1.00 84.62 98 ALA A O 1
ATOM 727 N N . GLU A 1 99 ? -14.673 2.859 -2.520 1.00 83.12 99 GLU A N 1
ATOM 728 C CA . GLU A 1 99 ? -14.572 4.323 -2.618 1.00 83.12 99 GLU A CA 1
ATOM 729 C C . GLU A 1 99 ? -13.499 4.737 -3.624 1.00 83.12 99 GLU A C 1
ATOM 731 O O . GLU A 1 99 ? -13.759 5.557 -4.504 1.00 83.12 99 GLU A O 1
ATOM 736 N N . ILE A 1 100 ? -12.318 4.118 -3.548 1.00 87.56 100 ILE A N 1
ATOM 737 C CA . ILE A 1 100 ? -11.213 4.399 -4.471 1.00 87.56 100 ILE A CA 1
ATOM 738 C C . ILE A 1 100 ? -11.614 4.030 -5.906 1.00 87.56 100 ILE A C 1
ATOM 740 O O . ILE A 1 100 ? -11.363 4.792 -6.835 1.00 87.56 100 ILE A O 1
ATOM 744 N N . ALA A 1 101 ? -12.307 2.905 -6.106 1.00 88.94 101 ALA A N 1
ATOM 745 C CA . ALA A 1 101 ? -12.813 2.490 -7.414 1.00 88.94 101 ALA A CA 1
ATOM 746 C C . ALA A 1 101 ? -13.826 3.477 -8.011 1.00 88.94 101 ALA A C 1
ATOM 748 O O . ALA A 1 101 ? -13.887 3.601 -9.234 1.00 88.94 101 ALA A O 1
ATOM 749 N N . ARG A 1 102 ? -14.614 4.177 -7.187 1.00 85.88 102 ARG A N 1
ATOM 750 C CA . ARG A 1 102 ? -15.566 5.200 -7.653 1.00 85.88 102 ARG A CA 1
ATOM 751 C C . ARG A 1 102 ? -14.891 6.532 -7.967 1.00 85.88 102 ARG A C 1
ATOM 753 O O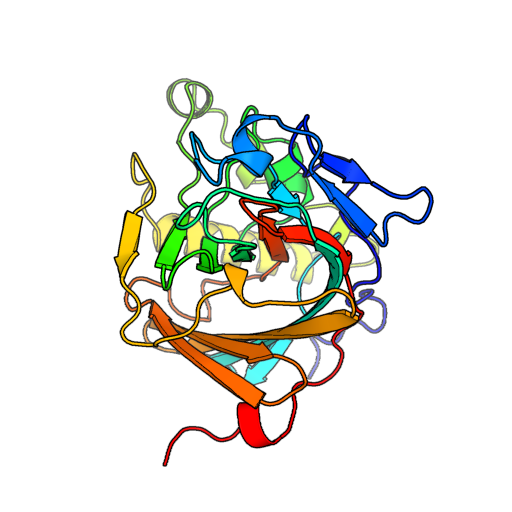 . ARG A 1 102 ? -15.429 7.294 -8.763 1.00 85.88 102 ARG A O 1
ATOM 760 N N . HIS A 1 103 ? -13.715 6.801 -7.402 1.00 81.88 103 HIS A N 1
ATOM 761 C CA . HIS A 1 103 ? -12.977 8.020 -7.708 1.00 81.88 103 HIS A CA 1
ATOM 762 C C . HIS A 1 103 ? -12.577 8.049 -9.200 1.00 81.88 103 HIS A C 1
ATOM 764 O O . HIS A 1 103 ? -11.999 7.063 -9.685 1.00 81.88 103 HIS A O 1
ATOM 770 N N . PRO A 1 104 ? -12.834 9.152 -9.938 1.00 77.81 104 PRO A N 1
ATOM 771 C CA . PRO A 1 104 ? -12.518 9.247 -11.367 1.00 77.81 104 PRO A CA 1
ATOM 772 C C . PRO A 1 104 ? -11.051 8.928 -11.661 1.00 77.81 104 PRO A C 1
ATOM 774 O O . PRO A 1 104 ? -10.758 8.110 -12.524 1.00 77.81 104 PRO A O 1
ATOM 777 N N . ASN A 1 105 ? -10.160 9.476 -10.835 1.00 77.06 105 ASN A N 1
ATOM 778 C CA . ASN A 1 105 ? -8.709 9.315 -10.948 1.00 77.06 105 ASN A CA 1
ATOM 779 C C . ASN A 1 105 ? -8.134 8.285 -9.958 1.00 77.06 105 ASN A C 1
ATOM 781 O O . ASN A 1 105 ? -6.958 8.353 -9.644 1.00 77.06 105 ASN A O 1
ATOM 785 N N . LYS A 1 106 ? -8.966 7.423 -9.349 1.00 84.38 106 LYS A N 1
ATOM 786 C CA . LYS A 1 106 ? -8.535 6.412 -8.349 1.00 84.38 106 LYS A CA 1
ATOM 787 C C . LYS A 1 106 ? -7.645 6.951 -7.217 1.00 84.38 106 LYS A C 1
ATOM 789 O O . LYS A 1 106 ? -6.820 6.227 -6.665 1.00 84.38 106 LYS A O 1
ATOM 794 N N . GLU A 1 107 ? -7.814 8.219 -6.855 1.00 83.38 107 GLU A N 1
ATOM 795 C CA . GLU A 1 107 ? -7.012 8.843 -5.812 1.00 83.38 107 GLU A CA 1
ATOM 796 C C . GLU A 1 107 ? -7.508 8.406 -4.447 1.00 83.38 107 GLU A C 1
ATOM 798 O O . GLU A 1 107 ? -8.678 8.057 -4.263 1.00 83.38 107 GLU A O 1
ATOM 803 N N . PHE A 1 108 ? -6.600 8.448 -3.482 1.00 86.88 108 PHE A N 1
ATOM 804 C CA . PHE A 1 108 ? -6.902 8.031 -2.133 1.00 86.88 108 PHE A CA 1
ATOM 805 C C . PHE A 1 108 ? -6.156 8.872 -1.105 1.00 86.88 108 PHE A C 1
ATOM 807 O O . PHE A 1 108 ? -5.051 9.369 -1.339 1.00 86.88 108 PHE A O 1
ATOM 814 N N . ASP A 1 109 ? -6.762 8.981 0.067 1.00 86.50 109 ASP A N 1
ATOM 815 C CA . ASP A 1 109 ? -6.119 9.460 1.272 1.00 86.50 109 ASP A CA 1
ATOM 816 C C . ASP A 1 109 ? -5.406 8.295 1.968 1.00 86.50 109 ASP A C 1
ATOM 818 O O . ASP A 1 109 ? -5.983 7.219 2.182 1.00 86.50 109 ASP A O 1
ATOM 822 N N . GLY A 1 110 ? -4.138 8.486 2.317 1.00 91.06 110 GLY A N 1
ATOM 823 C CA . GLY A 1 110 ? -3.346 7.437 2.945 1.00 91.06 110 GLY A CA 1
ATOM 824 C C . GLY A 1 110 ? -1.859 7.734 2.981 1.00 91.06 110 GLY A C 1
ATOM 825 O O . GLY A 1 110 ? -1.417 8.860 2.754 1.00 91.06 110 GLY A O 1
ATOM 826 N N . TRP A 1 111 ? -1.084 6.692 3.254 1.00 92.69 111 TRP A N 1
ATOM 827 C CA . TRP A 1 111 ? 0.360 6.789 3.412 1.00 92.69 111 TRP A CA 1
ATOM 828 C C . TRP A 1 111 ? 1.054 5.613 2.758 1.00 92.69 111 TRP A C 1
ATOM 830 O O . TRP A 1 111 ? 0.600 4.474 2.881 1.00 92.69 111 TRP A O 1
ATOM 840 N N . MET A 1 112 ? 2.185 5.880 2.112 1.00 92.94 112 MET A N 1
ATOM 841 C CA . MET A 1 112 ? 3.019 4.854 1.495 1.00 92.94 112 MET A CA 1
ATOM 842 C C . MET A 1 112 ? 4.490 5.066 1.820 1.00 92.94 112 MET A C 1
ATOM 844 O O . MET A 1 112 ? 4.933 6.188 2.055 1.00 92.94 112 MET A O 1
ATOM 848 N N . ILE A 1 113 ? 5.261 3.985 1.784 1.00 92.88 113 ILE A N 1
ATOM 849 C CA . ILE A 1 113 ? 6.717 4.005 1.879 1.00 92.88 113 ILE A CA 1
ATOM 850 C C . ILE A 1 113 ? 7.290 3.141 0.760 1.00 92.88 113 ILE A C 1
ATOM 852 O O . ILE A 1 113 ? 6.790 2.047 0.497 1.00 92.88 113 ILE A O 1
ATOM 856 N N . GLY A 1 114 ? 8.344 3.615 0.104 1.00 90.12 114 GLY A N 1
ATOM 857 C CA . GLY A 1 114 ? 9.057 2.832 -0.897 1.00 90.12 114 GLY A CA 1
ATOM 858 C C . GLY A 1 114 ? 9.908 3.684 -1.818 1.00 90.12 114 GLY A C 1
ATOM 859 O O . GLY A 1 114 ? 10.426 4.731 -1.422 1.00 90.12 114 GLY A O 1
ATOM 860 N N . GLY A 1 115 ? 10.093 3.205 -3.045 1.00 85.56 115 GLY A N 1
ATOM 861 C CA . GLY A 1 115 ? 11.006 3.826 -3.996 1.00 85.56 115 GLY A CA 1
ATOM 862 C C . GLY A 1 115 ? 12.437 3.872 -3.453 1.00 85.56 115 GLY A C 1
ATOM 863 O O . GLY A 1 115 ? 12.937 2.881 -2.909 1.00 85.56 115 GLY A O 1
ATOM 864 N N . ASN A 1 116 ? 13.059 5.044 -3.573 1.00 83.75 116 ASN A N 1
ATOM 865 C CA . ASN A 1 116 ? 14.379 5.362 -3.027 1.00 83.75 116 ASN A CA 1
ATOM 866 C C . ASN A 1 116 ? 14.247 6.098 -1.693 1.00 83.75 116 ASN A C 1
ATOM 868 O O . ASN A 1 116 ? 14.405 7.318 -1.658 1.00 83.75 116 ASN A O 1
ATOM 872 N N . SER A 1 117 ? 13.940 5.372 -0.616 1.00 84.56 117 SER A N 1
ATOM 873 C CA . SER A 1 117 ? 13.813 5.946 0.729 1.00 84.56 117 SER A CA 1
ATOM 874 C C . SER A 1 117 ? 12.777 7.075 0.818 1.00 84.56 117 SER A C 1
ATOM 876 O O . SER A 1 117 ? 13.053 8.118 1.399 1.00 84.56 117 SER A O 1
ATOM 878 N N . LYS A 1 118 ? 11.577 6.904 0.246 1.00 86.62 118 LYS A N 1
ATOM 879 C CA . LYS A 1 118 ? 10.526 7.937 0.273 1.00 86.62 118 LYS A CA 1
ATOM 880 C C . LYS A 1 118 ? 9.335 7.524 1.127 1.00 86.62 118 LYS A C 1
ATOM 882 O O . LYS A 1 118 ? 8.883 6.382 1.054 1.00 86.62 118 LYS A O 1
ATOM 887 N N . ALA A 1 119 ? 8.792 8.486 1.863 1.00 87.88 119 ALA A N 1
ATOM 888 C CA . ALA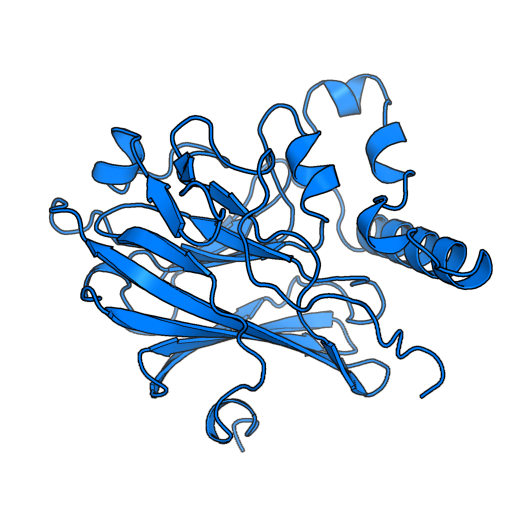 A 1 119 ? 7.458 8.442 2.442 1.00 87.88 119 ALA A CA 1
ATOM 889 C C . ALA A 1 119 ? 6.527 9.346 1.629 1.00 87.88 119 ALA A C 1
ATOM 891 O O . ALA A 1 119 ? 6.875 10.480 1.303 1.00 87.88 119 ALA A O 1
ATOM 892 N N . LEU A 1 120 ? 5.342 8.844 1.302 1.00 86.69 120 LEU A N 1
ATOM 893 C CA . LEU A 1 120 ? 4.307 9.570 0.579 1.00 86.69 120 LEU A CA 1
ATOM 894 C C . LEU A 1 120 ? 3.101 9.757 1.489 1.00 86.69 120 LEU A C 1
ATOM 896 O O . LEU A 1 120 ? 2.624 8.797 2.093 1.00 86.69 120 LEU A O 1
ATOM 900 N N . ILE A 1 121 ? 2.591 10.980 1.531 1.00 87.25 121 ILE A N 1
ATOM 901 C CA . ILE A 1 121 ? 1.275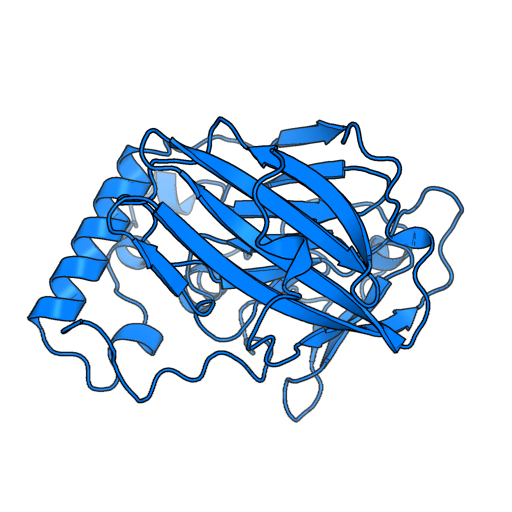 11.303 2.072 1.00 87.25 121 ILE A CA 1
ATOM 902 C C . ILE A 1 121 ? 0.366 11.477 0.867 1.00 87.25 121 ILE A C 1
ATOM 904 O O . ILE A 1 121 ? 0.453 12.471 0.147 1.00 87.25 121 ILE A O 1
ATOM 908 N N . CYS A 1 122 ? -0.480 10.488 0.626 1.00 86.12 122 CYS A N 1
ATOM 909 C CA . CYS A 1 122 ? -1.436 10.497 -0.466 1.00 86.12 122 CYS A CA 1
ATOM 910 C C . CYS A 1 122 ? -2.675 11.265 -0.017 1.00 86.12 122 CYS A C 1
ATOM 912 O O . CYS A 1 122 ? -3.169 11.062 1.094 1.00 86.12 122 CYS A O 1
ATOM 914 N N . ARG A 1 123 ? -3.145 12.173 -0.870 1.00 81.88 123 ARG A N 1
ATOM 915 C CA . ARG A 1 123 ? -4.373 12.934 -0.656 1.00 81.88 123 ARG A CA 1
ATOM 916 C C . ARG A 1 123 ? -5.244 12.759 -1.880 1.00 81.88 123 ARG A C 1
ATOM 918 O O . ARG A 1 123 ? -4.780 13.053 -2.981 1.00 81.88 123 ARG A O 1
ATOM 925 N N . ALA A 1 124 ? -6.470 12.292 -1.677 1.00 73.56 124 ALA A N 1
ATOM 926 C CA . ALA A 1 124 ? -7.454 12.293 -2.742 1.00 73.56 124 ALA A CA 1
ATOM 927 C C . ALA A 1 124 ? -7.765 13.752 -3.078 1.00 73.56 124 ALA A C 1
ATOM 929 O O . ALA A 1 124 ? -8.160 14.527 -2.199 1.00 73.56 124 ALA A O 1
ATOM 930 N N . GLY A 1 125 ? -7.526 14.149 -4.324 1.00 64.38 125 GLY A N 1
ATOM 931 C CA . GLY A 1 125 ? -7.910 15.457 -4.799 1.00 64.38 125 GLY A CA 1
ATOM 932 C C . GLY A 1 125 ? -9.423 15.583 -4.724 1.00 64.38 125 GLY A C 1
ATOM 933 O O . GLY A 1 125 ? -10.177 14.684 -5.091 1.00 64.38 125 GLY A O 1
ATOM 934 N N . SER A 1 126 ? -9.891 16.733 -4.263 1.00 50.62 126 SER A N 1
ATOM 935 C CA . SER A 1 126 ? -11.251 17.166 -4.530 1.00 50.62 126 SER A CA 1
ATOM 936 C C . SER A 1 126 ? -11.320 17.459 -6.031 1.00 50.62 126 SER A C 1
ATOM 938 O O . SER A 1 126 ? -11.046 18.579 -6.458 1.00 50.62 126 SER A O 1
ATOM 940 N N . GLY A 1 127 ? -11.557 16.443 -6.865 1.00 45.19 127 GLY A N 1
ATOM 941 C CA . GLY A 1 127 ? -11.796 16.667 -8.292 1.00 45.19 127 GLY A CA 1
ATOM 942 C C . GLY A 1 127 ? -12.942 17.670 -8.495 1.00 45.19 127 GLY A C 1
ATOM 943 O O . GLY A 1 127 ? -13.644 18.015 -7.547 1.00 45.19 127 GLY A O 1
ATOM 944 N N . LYS A 1 128 ? -13.200 18.099 -9.735 1.00 42.00 128 LYS A N 1
ATOM 945 C CA . LYS A 1 128 ? -14.347 18.975 -10.070 1.00 42.00 128 LYS A CA 1
ATOM 946 C C . LYS A 1 128 ? -15.701 18.508 -9.487 1.00 42.00 128 LYS A C 1
ATOM 948 O O . LYS A 1 128 ? -16.568 19.332 -9.248 1.00 42.00 128 LYS A O 1
ATOM 953 N N . ALA A 1 129 ? -15.858 17.221 -9.166 1.00 41.06 129 ALA A N 1
ATOM 954 C CA . ALA A 1 129 ? -17.021 16.678 -8.452 1.00 41.06 129 ALA A CA 1
ATOM 955 C C . ALA A 1 129 ? -17.250 17.283 -7.045 1.00 41.06 129 ALA A C 1
ATOM 957 O O . ALA A 1 129 ? -18.383 17.379 -6.585 1.00 41.06 129 ALA A O 1
ATOM 958 N N . ALA A 1 130 ? -16.195 17.739 -6.364 1.00 40.22 130 ALA A N 1
ATOM 959 C CA . ALA A 1 130 ? -16.307 18.451 -5.092 1.00 40.22 130 ALA A CA 1
ATOM 960 C C . ALA A 1 130 ? -16.724 19.924 -5.264 1.00 40.22 130 ALA A C 1
ATOM 962 O O . ALA A 1 130 ? -17.284 20.501 -4.336 1.00 40.22 130 ALA A O 1
ATOM 963 N N . GLU A 1 131 ? -16.485 20.523 -6.439 1.00 39.44 131 GLU A N 1
ATOM 964 C CA . GLU A 1 131 ? -16.994 21.860 -6.786 1.00 39.44 131 GLU A CA 1
ATOM 965 C C . GLU A 1 131 ? -18.504 21.829 -7.091 1.00 39.44 131 GLU A C 1
ATOM 967 O O . GLU A 1 131 ? -19.184 22.836 -6.915 1.00 39.44 131 GLU A O 1
ATOM 972 N N . GLU A 1 132 ? -19.043 20.663 -7.468 1.00 40.25 132 GLU A N 1
ATOM 973 C CA . GLU A 1 132 ? -20.475 20.431 -7.726 1.00 40.25 132 GLU A CA 1
ATOM 974 C C . GLU A 1 132 ? -21.250 19.897 -6.503 1.00 40.25 132 GLU A C 1
ATOM 976 O O . GLU A 1 132 ? -22.464 19.718 -6.567 1.00 40.25 132 GLU A O 1
ATOM 981 N N . GLY A 1 133 ? -20.579 19.682 -5.364 1.00 37.78 133 GLY A N 1
ATOM 982 C CA . GLY A 1 133 ? -21.228 19.291 -4.108 1.00 37.78 133 GLY A CA 1
ATOM 983 C C . GLY A 1 133 ? -21.723 17.842 -4.047 1.00 37.78 133 GLY A C 1
ATOM 984 O O . GLY A 1 133 ? -22.460 17.503 -3.121 1.00 37.78 133 GLY A O 1
ATOM 985 N N . ASP A 1 134 ? -21.319 16.971 -4.977 1.00 41.91 134 ASP A N 1
ATOM 986 C CA . ASP A 1 134 ? -21.694 15.556 -4.926 1.00 41.91 134 ASP A CA 1
ATOM 987 C C . ASP A 1 134 ? -20.760 14.774 -3.988 1.00 41.91 134 ASP A C 1
ATOM 989 O O . ASP A 1 134 ? -19.786 14.143 -4.395 1.00 41.91 134 ASP A O 1
ATOM 993 N N . THR A 1 135 ? -21.054 14.829 -2.688 1.00 43.25 135 THR A N 1
ATOM 994 C CA . THR A 1 135 ? -20.391 14.014 -1.659 1.00 43.25 135 THR A CA 1
ATOM 995 C C . THR A 1 135 ? -21.068 12.657 -1.451 1.00 43.25 135 THR A C 1
ATOM 997 O O . THR A 1 135 ? -20.752 11.974 -0.478 1.00 43.25 135 THR A O 1
ATOM 1000 N N . SER A 1 136 ? -21.992 12.232 -2.323 1.00 43.28 136 SER A N 1
ATOM 1001 C CA . SER A 1 136 ? -22.781 11.002 -2.123 1.00 43.28 136 SER A CA 1
ATOM 1002 C C . SER A 1 136 ? -21.910 9.745 -1.984 1.00 43.28 136 SER A C 1
ATOM 1004 O O . SER A 1 136 ? -22.208 8.850 -1.190 1.00 43.28 136 SER A O 1
ATOM 1006 N N . TYR A 1 137 ? -20.756 9.700 -2.659 1.00 45.50 137 TYR A N 1
ATOM 1007 C CA . TYR A 1 137 ? -19.791 8.602 -2.539 1.00 45.50 137 TYR A CA 1
ATOM 1008 C C . TYR A 1 137 ? -19.087 8.533 -1.171 1.00 45.50 137 TYR A C 1
ATOM 1010 O O . TYR A 1 137 ? -18.546 7.480 -0.835 1.00 45.50 137 TYR A O 1
ATOM 1018 N N . LEU A 1 138 ? -19.096 9.622 -0.391 1.00 43.69 138 LEU A N 1
ATOM 1019 C CA . LEU A 1 138 ? -18.559 9.696 0.974 1.00 43.69 138 LEU A CA 1
ATOM 1020 C C . LEU A 1 138 ? -19.578 9.275 2.041 1.00 43.69 138 LEU A C 1
ATOM 1022 O O . LEU A 1 138 ? -19.191 9.009 3.178 1.00 43.69 138 LEU A O 1
ATOM 1026 N N . GLU A 1 139 ? -20.869 9.232 1.700 1.00 44.56 139 GLU A N 1
ATOM 1027 C CA . GLU A 1 139 ? -21.948 8.890 2.635 1.00 44.56 139 GLU A CA 1
ATOM 1028 C C . GLU A 1 139 ? -22.324 7.403 2.606 1.00 44.56 139 GLU A C 1
ATOM 1030 O O . GLU A 1 139 ? -22.910 6.884 3.559 1.00 44.56 139 GLU A O 1
ATOM 1035 N N . HIS A 1 140 ? -21.954 6.690 1.541 1.00 47.09 140 HIS A N 1
ATOM 1036 C CA . HIS A 1 140 ? -22.237 5.268 1.41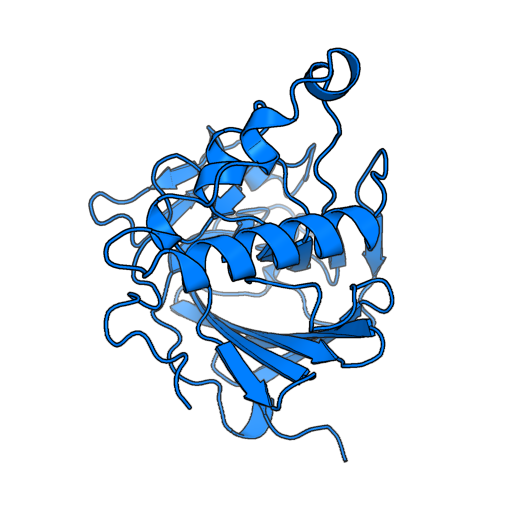0 1.00 47.09 140 HIS A CA 1
ATOM 1037 C C . HIS A 1 140 ? -21.182 4.408 2.106 1.00 47.09 140 HIS A C 1
ATOM 1039 O O . HIS A 1 140 ? -20.052 4.281 1.634 1.00 47.09 140 HIS A O 1
ATOM 1045 N N . VAL A 1 141 ? -21.594 3.745 3.193 1.00 45.50 141 VAL A N 1
ATOM 1046 C CA . VAL A 1 141 ? -20.851 2.626 3.787 1.00 45.50 141 VAL A CA 1
ATOM 1047 C C . VAL A 1 141 ? -20.632 1.573 2.692 1.00 45.50 141 VAL A C 1
ATOM 1049 O O . VAL A 1 141 ? -21.613 1.105 2.113 1.00 45.50 141 VAL A O 1
ATOM 1052 N N . PRO A 1 142 ? -19.383 1.210 2.362 1.00 47.53 142 PRO A N 1
ATOM 1053 C CA . PRO A 1 142 ? -19.109 0.262 1.288 1.00 47.53 142 PRO A CA 1
ATOM 1054 C C . PRO A 1 142 ? -19.761 -1.097 1.568 1.00 47.53 142 PRO A C 1
ATOM 1056 O O . PRO A 1 142 ? -19.749 -1.560 2.707 1.00 47.53 142 PRO A O 1
ATOM 1059 N N . ASP A 1 143 ? -20.284 -1.772 0.541 1.00 47.84 143 ASP A N 1
ATOM 1060 C CA . ASP A 1 143 ? -20.984 -3.061 0.702 1.00 47.84 143 ASP A CA 1
ATOM 1061 C C . ASP A 1 143 ? -20.110 -4.152 1.345 1.00 47.84 143 ASP A C 1
ATOM 1063 O O . ASP A 1 143 ? -20.619 -5.047 2.023 1.00 47.84 143 ASP A O 1
ATOM 1067 N N . THR A 1 144 ? -18.784 -4.028 1.223 1.00 45.22 144 THR A N 1
ATOM 1068 C CA . THR A 1 144 ? -17.783 -4.842 1.931 1.00 45.22 144 THR A CA 1
ATOM 1069 C C . THR A 1 144 ? -17.890 -4.767 3.462 1.00 45.22 144 THR A C 1
ATOM 1071 O O . THR A 1 144 ? -17.401 -5.664 4.142 1.00 45.22 144 THR A O 1
ATOM 1074 N N . PHE A 1 145 ? -18.560 -3.750 4.014 1.00 43.84 145 PHE A N 1
ATOM 1075 C CA . PHE A 1 145 ? -18.888 -3.605 5.439 1.00 43.84 145 PHE A CA 1
ATOM 1076 C C . PHE A 1 145 ? -20.319 -4.030 5.786 1.00 43.84 145 PHE A C 1
ATOM 1078 O O . PHE A 1 145 ? -20.633 -4.177 6.964 1.00 43.84 145 PHE A O 1
ATOM 1085 N N . ALA A 1 146 ? -21.200 -4.183 4.795 1.00 39.44 146 ALA A N 1
ATOM 1086 C CA . ALA A 1 146 ? -22.643 -4.293 5.003 1.00 39.44 146 ALA A CA 1
ATOM 1087 C C . ALA A 1 146 ? -23.210 -5.697 4.757 1.00 39.44 146 ALA A C 1
ATOM 1089 O O . ALA A 1 146 ? -24.354 -5.949 5.143 1.00 39.44 146 ALA A O 1
ATOM 1090 N N . GLN A 1 147 ? -22.446 -6.623 4.164 1.00 41.53 147 GLN A N 1
ATOM 1091 C CA . GLN A 1 147 ? -22.886 -8.013 4.026 1.00 41.53 147 GLN A CA 1
ATOM 1092 C C . GLN A 1 147 ? -23.004 -8.679 5.408 1.00 41.53 147 GLN A C 1
ATOM 1094 O O . GLN A 1 147 ? -22.029 -9.150 5.984 1.00 41.53 147 GLN A O 1
ATOM 1099 N N . GLY A 1 148 ? -24.224 -8.686 5.953 1.00 44.69 148 GLY A N 1
ATOM 1100 C CA . GLY A 1 148 ? -24.558 -9.303 7.240 1.00 44.69 148 GLY A CA 1
ATOM 1101 C C . GLY A 1 148 ? -24.314 -8.436 8.482 1.00 44.69 148 GLY A C 1
ATOM 1102 O O . GLY A 1 148 ? -24.512 -8.923 9.593 1.00 44.69 148 GLY A O 1
ATOM 1103 N N . ALA A 1 149 ? -23.909 -7.169 8.336 1.00 51.59 149 ALA A N 1
ATOM 1104 C CA . ALA A 1 149 ? -23.705 -6.268 9.473 1.00 51.59 149 ALA A CA 1
ATOM 1105 C C . ALA A 1 149 ? -25.031 -5.690 9.997 1.00 51.59 149 ALA A C 1
ATOM 1107 O O . ALA A 1 149 ? -25.909 -5.311 9.218 1.00 51.59 149 ALA A O 1
ATOM 1108 N N . SER A 1 150 ? -25.159 -5.586 11.324 1.00 59.16 150 SER A N 1
ATOM 1109 C CA . SER A 1 150 ? -26.308 -4.942 11.965 1.00 59.16 150 SER A CA 1
ATOM 1110 C C . SER A 1 150 ? -26.361 -3.446 11.636 1.00 59.16 150 SER A C 1
ATOM 1112 O O . SER A 1 150 ? -25.332 -2.807 11.407 1.00 59.16 150 SER A O 1
ATOM 1114 N N . GLU A 1 151 ? -27.557 -2.858 11.653 1.00 56.47 151 GLU A N 1
ATOM 1115 C CA . GLU A 1 151 ? -27.745 -1.419 11.399 1.00 56.47 151 GLU A CA 1
ATOM 1116 C C . GLU A 1 151 ? -26.908 -0.535 12.343 1.00 56.47 151 GLU A C 1
ATOM 1118 O O . GLU A 1 151 ? -26.339 0.469 11.918 1.00 56.47 151 GLU A O 1
ATOM 1123 N N . GLY A 1 152 ? -26.712 -0.962 13.597 1.00 52.00 152 GLY A N 1
ATOM 1124 C CA . GLY A 1 152 ? -25.833 -0.268 14.544 1.00 52.00 152 GLY A CA 1
ATOM 1125 C C . GLY A 1 152 ? -24.359 -0.232 14.113 1.00 52.00 152 GLY A C 1
ATOM 1126 O O . GLY A 1 152 ? -23.692 0.786 14.292 1.00 52.00 152 GLY A O 1
ATOM 1127 N N . ALA A 1 153 ? -23.848 -1.302 13.493 1.00 53.41 153 ALA A N 1
ATOM 1128 C CA . ALA A 1 153 ? -22.477 -1.343 12.984 1.00 53.41 153 ALA A CA 1
ATOM 1129 C C . ALA A 1 153 ? -22.292 -0.426 11.765 1.00 53.41 153 ALA A C 1
ATOM 1131 O O . ALA A 1 153 ? -21.276 0.262 11.661 1.00 53.41 153 ALA A O 1
ATOM 1132 N N . LYS A 1 154 ? -23.296 -0.352 10.880 1.00 53.09 154 LYS A N 1
ATOM 1133 C CA . LYS A 1 154 ? -23.286 0.571 9.735 1.00 53.09 154 LYS A CA 1
ATOM 1134 C C . LYS A 1 154 ? -23.256 2.030 10.196 1.00 53.09 154 LYS A C 1
ATOM 1136 O O . LYS A 1 154 ? -22.422 2.795 9.720 1.00 53.09 154 LYS A O 1
ATOM 1141 N N . MET A 1 155 ? -24.088 2.394 11.177 1.00 56.31 155 MET A N 1
ATOM 1142 C CA . MET A 1 155 ? -24.104 3.746 11.753 1.00 56.31 155 MET A CA 1
ATOM 1143 C C . MET A 1 155 ? -22.760 4.140 12.383 1.00 56.31 155 MET A C 1
ATOM 1145 O O . MET A 1 155 ? -22.293 5.261 12.176 1.00 56.31 155 MET A O 1
ATOM 1149 N N . ALA A 1 156 ? -22.110 3.224 13.109 1.00 57.34 156 ALA A N 1
ATOM 1150 C CA . ALA A 1 156 ? -20.799 3.476 13.709 1.00 57.34 156 ALA A CA 1
ATOM 1151 C C . ALA A 1 156 ? -19.707 3.720 12.650 1.00 57.34 156 ALA A C 1
ATOM 1153 O O . ALA A 1 156 ? -18.890 4.629 12.804 1.00 57.34 156 ALA A O 1
ATOM 1154 N N . VAL A 1 157 ? -19.720 2.960 11.547 1.00 53.81 157 VAL A N 1
ATOM 1155 C CA . VAL A 1 157 ? -18.801 3.165 10.413 1.00 53.81 157 VAL A CA 1
ATOM 1156 C C . VAL A 1 157 ? -19.050 4.520 9.749 1.00 53.81 157 VAL A C 1
ATOM 1158 O O . VAL A 1 157 ? -18.099 5.272 9.542 1.00 53.81 157 VAL A O 1
ATOM 1161 N N . SER A 1 158 ? -20.309 4.886 9.486 1.00 54.81 158 SER A N 1
ATOM 1162 C CA . SER A 1 158 ? -20.654 6.205 8.932 1.00 54.81 158 SER A CA 1
ATOM 1163 C C . SER A 1 158 ? -20.177 7.358 9.819 1.00 54.81 158 SER A C 1
ATOM 1165 O O . SER A 1 158 ? -19.647 8.351 9.319 1.00 54.81 158 SER A O 1
ATOM 1167 N N . GLN A 1 159 ? -20.336 7.240 11.141 1.00 60.28 159 GLN A N 1
ATOM 1168 C CA . GLN A 1 159 ? -19.864 8.253 12.083 1.00 60.28 159 GLN A CA 1
ATOM 1169 C C . GLN A 1 159 ? -18.332 8.366 12.078 1.00 60.28 159 GLN A C 1
ATOM 1171 O O . GLN A 1 159 ? -17.812 9.482 12.039 1.00 60.28 159 GLN A O 1
ATOM 1176 N N . ALA A 1 160 ? -17.614 7.239 12.041 1.00 60.47 160 ALA A N 1
ATOM 1177 C CA . ALA A 1 160 ? -16.155 7.226 11.939 1.00 60.47 160 ALA A CA 1
ATOM 1178 C C . ALA A 1 160 ? -15.667 7.896 10.642 1.00 60.47 160 ALA A C 1
ATOM 1180 O O . ALA A 1 160 ? -14.775 8.741 10.687 1.00 60.47 160 ALA A O 1
ATOM 1181 N N . VAL A 1 161 ? -16.303 7.606 9.500 1.00 57.66 161 VAL A N 1
ATOM 1182 C CA . VAL A 1 161 ? -15.993 8.254 8.212 1.00 57.66 161 VAL A CA 1
ATOM 1183 C C . VAL A 1 161 ? -16.210 9.771 8.282 1.00 57.66 161 VAL A C 1
ATOM 1185 O O . VAL A 1 161 ? -15.360 10.536 7.822 1.00 57.66 161 VAL A O 1
ATOM 1188 N N . ARG A 1 162 ? -17.301 10.238 8.905 1.00 61.00 162 ARG A N 1
ATOM 1189 C CA . ARG A 1 162 ? -17.549 11.681 9.097 1.00 61.00 162 ARG A CA 1
ATOM 1190 C C . ARG A 1 162 ? -16.479 12.342 9.970 1.00 61.00 162 ARG A C 1
ATOM 1192 O O . ARG A 1 162 ? -15.963 13.395 9.600 1.00 61.00 162 ARG A O 1
ATOM 1199 N N . MET A 1 163 ? -16.111 11.719 11.090 1.00 61.47 163 MET A N 1
ATOM 1200 C CA . MET A 1 163 ? -15.043 12.218 11.968 1.00 61.47 163 MET A CA 1
ATOM 1201 C C . MET A 1 163 ? -13.694 12.284 11.245 1.00 61.47 163 MET A C 1
ATOM 1203 O O . MET A 1 163 ? -12.973 13.271 11.375 1.00 61.47 163 MET A O 1
ATOM 1207 N N . LEU A 1 164 ? -13.378 11.273 10.434 1.00 60.78 164 LEU A N 1
ATOM 1208 C CA . LEU A 1 164 ? -12.160 11.215 9.629 1.00 60.78 164 LEU A CA 1
ATOM 1209 C C . LEU A 1 164 ? -12.049 12.382 8.650 1.00 60.78 164 LEU A C 1
ATOM 1211 O O . LEU A 1 164 ? -11.002 13.023 8.559 1.00 60.78 164 LEU A O 1
ATOM 1215 N N . ARG A 1 165 ? -13.138 12.666 7.929 1.00 64.00 165 ARG A N 1
ATOM 1216 C CA . ARG A 1 165 ? -13.197 13.765 6.958 1.00 64.00 165 ARG A CA 1
ATOM 1217 C C . ARG A 1 165 ? -13.027 15.123 7.634 1.00 64.00 165 ARG A C 1
ATOM 1219 O O . ARG A 1 165 ? -12.337 15.976 7.088 1.00 64.00 165 ARG A O 1
ATOM 1226 N N . TYR A 1 166 ? -13.581 15.296 8.834 1.00 63.38 166 TYR A N 1
ATOM 1227 C CA . TYR A 1 166 ? -13.364 16.503 9.633 1.00 63.38 166 TYR A CA 1
ATOM 1228 C C . TYR A 1 166 ? -11.911 16.627 10.121 1.00 63.38 166 TYR A C 1
ATOM 1230 O O . TYR A 1 166 ? -11.314 17.697 10.033 1.00 63.38 166 TYR A O 1
ATOM 1238 N N . ALA A 1 167 ? -11.319 15.526 10.594 1.00 57.16 167 ALA A N 1
ATOM 1239 C CA . ALA A 1 167 ? -9.948 15.496 11.105 1.00 57.16 167 ALA A CA 1
ATOM 1240 C C . ALA A 1 167 ? -8.881 15.678 10.010 1.00 57.16 167 ALA A C 1
ATOM 1242 O O . ALA A 1 167 ? -7.744 16.041 10.306 1.00 57.16 167 ALA A O 1
ATOM 1243 N N . MET A 1 168 ? -9.230 15.432 8.747 1.00 64.25 168 MET A N 1
ATOM 1244 C CA . MET A 1 168 ? -8.323 15.561 7.615 1.00 64.25 168 MET A CA 1
ATOM 1245 C C . MET A 1 168 ? -8.879 16.490 6.530 1.00 64.25 168 MET A C 1
ATOM 1247 O O . MET A 1 168 ? -9.320 15.996 5.486 1.00 64.25 168 MET A O 1
ATOM 1251 N N . PRO A 1 169 ? -8.792 17.822 6.708 1.00 57.53 169 PRO A N 1
ATOM 1252 C CA . PRO A 1 169 ? -9.311 18.771 5.730 1.00 57.53 169 PRO A CA 1
ATOM 1253 C C . PRO A 1 169 ? -8.702 18.526 4.338 1.00 57.53 169 PRO A C 1
ATOM 1255 O O . PRO A 1 169 ? -7.521 18.162 4.253 1.00 57.53 169 PRO A O 1
ATOM 1258 N N . PRO A 1 170 ? -9.474 18.698 3.246 1.00 53.41 170 PRO A N 1
ATOM 1259 C CA . PRO A 1 170 ? -8.983 18.501 1.885 1.00 53.41 170 PRO A CA 1
ATOM 1260 C C . PRO A 1 170 ? -7.695 19.297 1.641 1.00 53.41 170 PRO A C 1
ATOM 1262 O O . PRO A 1 170 ? -7.630 20.495 1.911 1.00 53.41 170 PRO A O 1
ATOM 1265 N N . LYS A 1 171 ? -6.656 18.628 1.135 1.00 56.84 171 LYS A N 1
ATOM 1266 C CA . LYS A 1 171 ? -5.406 19.259 0.694 1.00 56.84 171 LYS A CA 1
ATOM 1267 C C . LYS A 1 171 ? -5.277 19.045 -0.805 1.00 56.84 171 LYS A C 1
ATOM 1269 O O . LYS A 1 171 ? -5.532 17.951 -1.290 1.00 56.84 171 LYS A O 1
ATOM 1274 N N . VAL A 1 172 ? -4.853 20.087 -1.517 1.00 54.19 172 VAL A N 1
ATOM 1275 C CA . VAL A 1 172 ? -4.845 20.120 -2.989 1.00 54.19 172 VAL A CA 1
ATOM 1276 C C . VAL A 1 172 ? -3.895 19.077 -3.596 1.00 54.19 172 VAL A C 1
ATOM 1278 O O . VAL A 1 172 ? -4.137 18.627 -4.711 1.00 54.19 172 VAL A O 1
ATOM 1281 N N . LYS A 1 173 ? -2.821 18.679 -2.891 1.00 63.19 173 LYS A N 1
ATOM 1282 C CA . LYS A 1 173 ? -1.864 17.653 -3.344 1.00 63.19 173 LYS A CA 1
ATOM 1283 C C . LYS A 1 173 ? -1.282 16.855 -2.177 1.00 63.19 173 LYS A C 1
ATOM 1285 O O . LYS A 1 173 ? -1.174 17.366 -1.061 1.00 63.19 173 LYS A O 1
ATOM 1290 N N . GLY A 1 174 ? -0.895 15.612 -2.466 1.00 64.50 174 GLY A N 1
ATOM 1291 C CA . GLY A 1 174 ? -0.067 14.796 -1.581 1.00 64.50 174 GLY A CA 1
ATOM 1292 C C . GLY A 1 174 ? 1.332 15.386 -1.356 1.00 64.50 174 GLY A C 1
ATOM 1293 O O . GLY A 1 174 ? 1.767 16.275 -2.087 1.00 64.50 174 GLY A O 1
ATOM 1294 N N . GLU A 1 175 ? 2.033 14.888 -0.339 1.00 78.38 175 GLU A N 1
ATOM 1295 C CA . GLU A 1 175 ? 3.370 15.342 0.072 1.00 78.38 175 GLU A CA 1
ATOM 1296 C C . GLU A 1 175 ? 4.382 14.190 -0.041 1.00 78.38 175 GLU A C 1
ATOM 1298 O O . GLU A 1 175 ? 4.056 13.042 0.263 1.00 78.38 175 GLU A O 1
ATOM 1303 N N . ILE A 1 176 ? 5.612 14.490 -0.469 1.00 80.06 176 ILE A N 1
ATOM 1304 C CA . ILE A 1 176 ? 6.728 13.535 -0.530 1.00 80.06 176 ILE A CA 1
ATOM 1305 C C . ILE A 1 176 ? 7.760 13.937 0.519 1.00 80.06 176 ILE A C 1
ATOM 1307 O O . ILE A 1 176 ? 8.206 15.083 0.536 1.00 80.06 176 ILE A O 1
ATOM 1311 N N . ARG A 1 177 ? 8.170 12.985 1.356 1.00 82.75 177 ARG A N 1
ATOM 1312 C CA . ARG A 1 177 ? 9.208 13.153 2.377 1.00 82.75 177 ARG A CA 1
ATOM 1313 C C . ARG A 1 177 ? 10.333 12.147 2.167 1.00 82.75 177 ARG A C 1
ATOM 1315 O O . ARG A 1 177 ? 10.097 11.015 1.741 1.00 82.75 177 ARG A O 1
ATOM 1322 N N . GLU A 1 178 ? 11.554 12.555 2.488 1.00 80.38 178 GLU A N 1
ATOM 1323 C CA . GLU A 1 178 ? 12.685 11.630 2.601 1.00 80.38 178 GLU A CA 1
ATOM 1324 C C . GLU A 1 178 ? 12.539 10.792 3.874 1.00 80.38 178 GLU A C 1
ATOM 1326 O O . GLU A 1 178 ? 12.171 11.304 4.934 1.00 80.38 178 GLU A O 1
ATOM 1331 N N . LEU A 1 179 ? 12.844 9.502 3.783 1.00 79.69 179 LEU A N 1
ATOM 1332 C CA . LEU A 1 179 ? 13.011 8.650 4.949 1.00 79.69 179 LEU A CA 1
ATOM 1333 C C . LEU A 1 179 ? 14.416 8.825 5.507 1.00 79.69 179 LEU A C 1
ATOM 1335 O O . LEU A 1 179 ? 15.399 8.767 4.774 1.00 79.69 179 LEU A O 1
ATOM 1339 N N . GLU A 1 180 ? 14.518 8.871 6.830 1.00 73.94 180 GLU A N 1
ATOM 1340 C CA . GLU A 1 180 ? 15.803 8.733 7.523 1.00 73.94 180 GLU A CA 1
ATOM 1341 C C . GLU A 1 180 ? 16.395 7.316 7.362 1.00 73.94 180 GLU A C 1
ATOM 1343 O O . GLU A 1 180 ? 17.587 7.099 7.571 1.00 73.94 180 GLU A O 1
ATOM 1348 N N . SER A 1 181 ? 15.583 6.331 6.953 1.00 72.88 181 SER A N 1
ATOM 1349 C CA . SER A 1 181 ? 16.029 4.956 6.713 1.00 72.88 181 SER A CA 1
ATOM 1350 C C . SER A 1 181 ? 16.718 4.780 5.356 1.00 72.88 181 SER A C 1
ATOM 1352 O O . SER A 1 181 ? 16.205 5.213 4.322 1.00 72.88 181 SER A O 1
ATOM 1354 N N . ALA A 1 182 ? 17.785 3.980 5.325 1.00 76.50 182 ALA A N 1
ATOM 1355 C CA . ALA A 1 182 ? 18.483 3.592 4.096 1.00 76.50 182 ALA A CA 1
ATOM 1356 C C . ALA A 1 182 ? 17.715 2.580 3.211 1.00 76.50 182 ALA A C 1
ATOM 1358 O O . ALA A 1 182 ? 18.283 2.055 2.252 1.00 76.50 182 ALA A O 1
ATOM 1359 N N . TRP A 1 183 ? 16.456 2.250 3.532 1.00 85.12 183 TRP A N 1
ATOM 1360 C CA . TRP A 1 183 ? 15.692 1.268 2.766 1.00 85.12 183 TRP A CA 1
ATOM 1361 C C . TRP A 1 183 ? 15.353 1.771 1.364 1.00 85.12 183 TRP A C 1
ATOM 1363 O O . TRP A 1 183 ? 14.632 2.754 1.194 1.00 85.12 183 TRP A O 1
ATOM 1373 N N . LYS A 1 184 ? 15.807 1.018 0.361 1.00 86.69 184 LYS A N 1
ATOM 1374 C CA . LYS A 1 184 ? 15.452 1.221 -1.038 1.00 86.69 184 LYS A CA 1
ATOM 1375 C C . LYS A 1 184 ? 14.778 -0.026 -1.581 1.00 86.69 184 LYS A C 1
ATOM 1377 O O . LYS A 1 184 ? 15.322 -1.130 -1.520 1.00 86.69 184 LYS A O 1
ATOM 1382 N N . SER A 1 185 ? 13.577 0.165 -2.099 1.00 86.94 185 SER A N 1
ATOM 1383 C CA . SER A 1 185 ? 12.762 -0.909 -2.667 1.00 86.94 185 SER A CA 1
ATOM 1384 C C . SER A 1 185 ? 13.291 -1.419 -4.013 1.00 86.94 185 SER A C 1
ATOM 1386 O O . SER A 1 185 ? 12.905 -2.497 -4.451 1.00 86.94 185 SER A O 1
ATOM 1388 N N . ASP A 1 186 ? 14.207 -0.686 -4.651 1.00 85.88 186 ASP A N 1
ATOM 1389 C CA . ASP A 1 186 ? 14.857 -1.094 -5.899 1.00 85.88 186 ASP A CA 1
ATOM 1390 C C . ASP A 1 186 ? 15.837 -2.267 -5.724 1.00 85.88 186 ASP A C 1
ATOM 1392 O O . ASP A 1 186 ? 16.112 -2.990 -6.679 1.00 85.88 186 ASP A O 1
ATOM 1396 N N . SER A 1 187 ? 16.315 -2.483 -4.495 1.00 89.25 187 SER A N 1
ATOM 1397 C CA . SER A 1 187 ? 17.216 -3.577 -4.115 1.00 89.25 187 SER A CA 1
ATOM 1398 C C . SER A 1 187 ? 16.526 -4.934 -3.922 1.00 89.25 187 SER A C 1
ATOM 1400 O O . SER A 1 187 ? 17.202 -5.937 -3.675 1.00 89.25 187 SER A O 1
ATOM 1402 N N . LEU A 1 188 ? 15.194 -4.966 -4.014 1.00 91.75 188 LEU A N 1
ATOM 1403 C CA . LEU A 1 188 ? 14.393 -6.167 -3.802 1.00 91.75 188 LEU A CA 1
ATOM 1404 C C . LEU A 1 188 ? 14.528 -7.158 -4.963 1.00 91.75 188 LEU A C 1
ATOM 1406 O O . LEU A 1 188 ? 14.772 -6.794 -6.115 1.00 91.75 188 LEU A O 1
ATOM 1410 N N . LYS A 1 189 ? 14.334 -8.437 -4.649 1.00 93.62 189 LYS A N 1
ATOM 1411 C CA . LYS A 1 189 ? 14.401 -9.556 -5.590 1.00 93.62 189 LYS A CA 1
ATOM 1412 C C . LYS A 1 189 ? 13.052 -10.252 -5.704 1.00 93.62 189 LYS A C 1
ATOM 1414 O O . LYS A 1 189 ? 12.206 -10.183 -4.815 1.00 93.62 189 LYS A O 1
ATOM 1419 N N . LYS A 1 190 ? 12.873 -10.988 -6.802 1.00 95.06 190 LYS A N 1
ATOM 1420 C CA . LYS A 1 190 ? 11.748 -11.917 -6.937 1.00 95.06 190 LYS A CA 1
ATOM 1421 C C . LYS A 1 190 ? 11.743 -12.897 -5.756 1.00 95.06 190 LYS A C 1
ATOM 1423 O O . LYS A 1 190 ? 12.775 -13.490 -5.448 1.00 95.06 190 LYS A O 1
ATOM 1428 N N . GLY A 1 191 ? 10.577 -13.078 -5.147 1.00 95.69 191 GLY A N 1
ATOM 1429 C CA . GLY A 1 191 ? 10.351 -13.911 -3.969 1.00 95.69 191 GLY A CA 1
ATOM 1430 C C . GLY A 1 191 ? 10.530 -13.184 -2.635 1.00 95.69 191 GLY A C 1
ATOM 1431 O O . GLY A 1 191 ? 10.147 -13.744 -1.610 1.00 95.69 191 GLY A O 1
ATOM 1432 N N . ASP A 1 192 ? 11.060 -11.954 -2.622 1.00 96.31 192 ASP A N 1
ATOM 1433 C CA . ASP A 1 192 ? 11.139 -11.176 -1.386 1.00 96.31 192 ASP A CA 1
ATOM 1434 C C . ASP A 1 192 ? 9.737 -10.843 -0.872 1.00 96.31 192 ASP A C 1
ATOM 1436 O O . ASP A 1 192 ? 8.856 -10.408 -1.621 1.00 96.31 192 ASP A O 1
ATOM 1440 N N . ARG A 1 193 ? 9.548 -11.026 0.436 1.00 95.12 193 ARG A N 1
ATOM 1441 C CA . ARG A 1 193 ? 8.304 -10.722 1.143 1.00 95.12 193 ARG A CA 1
ATOM 1442 C C . ARG A 1 193 ? 8.431 -9.426 1.906 1.00 95.12 193 ARG A C 1
ATOM 1444 O O . ARG A 1 193 ? 9.295 -9.296 2.767 1.00 95.12 193 ARG A O 1
ATOM 1451 N N . ILE A 1 194 ? 7.543 -8.491 1.623 1.00 95.00 194 ILE A N 1
ATOM 1452 C CA . ILE A 1 194 ? 7.478 -7.193 2.273 1.00 95.00 194 ILE A CA 1
ATOM 1453 C C . ILE A 1 194 ? 6.332 -7.236 3.277 1.00 95.00 194 ILE A C 1
ATOM 1455 O O . ILE A 1 194 ? 5.186 -7.434 2.883 1.00 95.00 194 ILE A O 1
ATOM 1459 N N . GLY A 1 195 ? 6.633 -7.057 4.561 1.00 94.25 195 GLY A N 1
ATOM 1460 C CA . GLY A 1 195 ? 5.633 -6.950 5.623 1.00 94.25 195 GLY A CA 1
ATOM 1461 C C . GLY A 1 195 ? 5.422 -5.500 6.030 1.00 94.25 195 GLY A C 1
ATOM 1462 O O . GLY A 1 195 ? 6.393 -4.798 6.318 1.00 94.25 195 GLY A O 1
ATOM 1463 N N . ILE A 1 196 ? 4.167 -5.057 6.067 1.00 93.88 196 ILE A N 1
ATOM 1464 C CA . ILE A 1 196 ? 3.786 -3.671 6.342 1.00 93.88 196 ILE A CA 1
ATOM 1465 C C . ILE A 1 196 ? 2.988 -3.640 7.636 1.00 93.88 196 ILE A C 1
ATOM 1467 O O . ILE A 1 196 ? 1.853 -4.103 7.660 1.00 93.88 196 ILE A O 1
ATOM 1471 N N . LEU A 1 197 ? 3.556 -3.078 8.704 1.00 93.25 197 LEU A N 1
ATOM 1472 C CA . LEU A 1 197 ? 2.848 -2.831 9.961 1.00 93.25 197 LEU A CA 1
ATOM 1473 C C . LEU A 1 197 ? 2.519 -1.345 10.080 1.00 93.25 197 LEU A C 1
ATOM 1475 O O . LEU A 1 197 ? 3.423 -0.517 10.167 1.00 93.25 197 LEU A O 1
ATOM 1479 N N . PHE A 1 198 ? 1.233 -1.023 10.144 1.00 92.44 198 PHE A N 1
ATOM 1480 C CA . PHE A 1 198 ? 0.724 0.317 10.407 1.00 92.44 198 PHE A CA 1
ATOM 1481 C C . PHE A 1 198 ? 0.168 0.387 11.830 1.00 92.44 198 PHE A C 1
ATOM 1483 O O . PHE A 1 198 ? -0.683 -0.426 12.186 1.00 92.44 198 PHE A O 1
ATOM 1490 N N . LYS A 1 199 ? 0.620 1.344 12.642 1.00 91.81 199 LYS A N 1
ATOM 1491 C CA . LYS A 1 199 ? 0.148 1.562 14.018 1.00 91.81 199 LYS A CA 1
ATOM 1492 C C . LYS A 1 199 ? -0.388 2.981 14.172 1.00 91.81 199 LYS A C 1
ATOM 1494 O O . LYS A 1 199 ? 0.373 3.936 14.043 1.00 91.81 199 LYS A O 1
ATOM 1499 N N . CYS A 1 200 ? -1.671 3.106 14.489 1.00 89.31 200 CYS A N 1
ATOM 1500 C CA . CYS A 1 200 ? -2.334 4.370 14.803 1.00 89.31 200 CYS A CA 1
ATOM 1501 C C . CYS A 1 200 ? -2.187 4.693 16.294 1.00 89.31 200 CYS A C 1
ATOM 1503 O O . CYS A 1 200 ? -2.377 3.819 17.153 1.00 89.31 200 CYS A O 1
ATOM 1505 N N . GLN A 1 201 ? -1.894 5.950 16.609 1.00 88.06 201 GLN A N 1
ATOM 1506 C CA . GLN A 1 201 ? -1.762 6.435 17.980 1.00 88.06 201 GLN A CA 1
ATOM 1507 C C . GLN A 1 201 ? -3.040 7.138 18.454 1.00 88.06 201 GLN A C 1
ATOM 1509 O O . GLN A 1 201 ? -3.856 7.606 17.657 1.00 88.06 201 GLN A O 1
ATOM 1514 N N . ARG A 1 202 ? -3.214 7.190 19.778 1.00 84.81 202 ARG A N 1
ATOM 1515 C CA . ARG A 1 202 ? -4.415 7.740 20.419 1.00 84.81 202 ARG A CA 1
ATOM 1516 C C . ARG A 1 202 ? -4.584 9.226 20.179 1.00 84.81 202 ARG A C 1
ATOM 1518 O O . ARG A 1 202 ? -5.642 9.641 19.732 1.00 84.81 202 ARG A O 1
ATOM 1525 N N . GLU A 1 203 ? -3.527 9.986 20.416 1.00 85.69 203 GLU A N 1
ATOM 1526 C CA . GLU A 1 203 ? -3.534 11.451 20.341 1.00 85.69 203 GLU A CA 1
ATOM 1527 C C . GLU A 1 203 ? -3.335 11.978 18.907 1.00 85.69 203 GLU A C 1
ATOM 1529 O O . GLU A 1 203 ? -3.115 13.168 18.700 1.00 85.69 203 GLU A O 1
ATOM 1534 N N . GLY A 1 204 ? -3.394 11.096 17.906 1.00 86.31 204 GLY A N 1
ATOM 1535 C CA . GLY A 1 204 ? -2.956 11.388 16.544 1.00 86.31 204 GLY A CA 1
ATOM 1536 C C . GLY A 1 204 ? -1.515 10.954 16.295 1.00 86.31 204 GLY A C 1
ATOM 1537 O O . GLY A 1 204 ? -0.751 10.657 17.213 1.00 86.31 204 GLY A O 1
ATOM 1538 N N . GLY A 1 205 ? -1.170 10.865 15.018 1.00 90.94 205 GLY A N 1
ATOM 1539 C CA . GLY A 1 205 ? 0.059 10.264 14.538 1.00 90.94 205 GLY A CA 1
ATOM 1540 C C . GLY A 1 205 ? -0.092 8.777 14.210 1.00 90.94 205 GLY A C 1
ATOM 1541 O O . GLY A 1 205 ? -0.871 8.028 14.808 1.00 90.94 205 GLY A O 1
ATOM 1542 N N . ALA A 1 206 ? 0.689 8.330 13.234 1.00 92.12 206 ALA A N 1
ATOM 1543 C CA . ALA A 1 206 ? 0.780 6.931 12.858 1.00 92.12 206 ALA A CA 1
ATOM 1544 C C . ALA A 1 206 ? 2.226 6.533 12.589 1.00 92.12 206 ALA A C 1
ATOM 1546 O O . ALA A 1 206 ? 3.063 7.360 12.240 1.00 92.12 206 ALA A O 1
ATOM 1547 N N . ARG A 1 207 ? 2.526 5.245 12.736 1.00 93.31 207 ARG A N 1
ATOM 1548 C CA . ARG A 1 207 ? 3.839 4.677 12.441 1.00 93.31 207 ARG A CA 1
ATOM 1549 C C . ARG A 1 207 ? 3.701 3.563 11.421 1.00 93.31 207 ARG A C 1
ATOM 1551 O O . ARG A 1 207 ? 2.919 2.639 11.637 1.00 93.31 207 ARG A O 1
ATOM 1558 N N . ILE A 1 208 ? 4.504 3.617 10.363 1.00 93.81 208 ILE A N 1
ATOM 1559 C CA . ILE A 1 208 ? 4.694 2.494 9.444 1.00 93.81 208 ILE A CA 1
ATOM 1560 C C . ILE A 1 208 ? 6.047 1.860 9.719 1.00 93.81 208 ILE A C 1
ATOM 1562 O O . ILE A 1 208 ? 7.062 2.553 9.794 1.00 93.81 208 ILE A O 1
ATOM 1566 N N . ARG A 1 209 ? 6.057 0.534 9.835 1.00 93.75 209 ARG A N 1
ATOM 1567 C CA . ARG A 1 209 ? 7.265 -0.286 9.833 1.00 93.75 209 ARG A CA 1
ATOM 1568 C C . ARG A 1 209 ? 7.233 -1.238 8.646 1.00 93.75 209 ARG A C 1
ATOM 1570 O O . ARG A 1 209 ? 6.230 -1.917 8.424 1.00 93.75 209 ARG A O 1
ATOM 1577 N N . ILE A 1 210 ? 8.338 -1.289 7.912 1.00 93.69 210 ILE A N 1
ATOM 1578 C CA . ILE A 1 210 ? 8.524 -2.158 6.752 1.00 93.69 210 ILE A CA 1
ATOM 1579 C C . ILE A 1 210 ? 9.542 -3.232 7.091 1.00 93.69 210 ILE A C 1
ATOM 1581 O O . ILE A 1 210 ? 10.657 -2.927 7.520 1.00 93.69 210 ILE A O 1
ATOM 1585 N N . THR A 1 211 ? 9.174 -4.482 6.840 1.00 93.75 211 THR A N 1
ATOM 1586 C CA . THR A 1 211 ? 10.103 -5.613 6.854 1.00 93.75 211 THR A CA 1
ATOM 1587 C C . THR A 1 211 ? 10.305 -6.175 5.466 1.00 93.75 211 THR A C 1
ATOM 1589 O O . THR A 1 211 ? 9.403 -6.109 4.639 1.00 93.75 211 THR A O 1
ATOM 1592 N N . VAL A 1 212 ? 11.479 -6.754 5.231 1.00 93.94 212 VAL A N 1
ATOM 1593 C CA . VAL A 1 212 ? 11.773 -7.557 4.043 1.00 93.94 212 VAL A CA 1
ATOM 1594 C C . VAL A 1 212 ? 12.288 -8.903 4.523 1.00 93.94 212 VAL A C 1
ATOM 1596 O O . VAL A 1 212 ? 13.280 -8.952 5.248 1.00 93.94 212 VAL A O 1
ATOM 1599 N N . ASN A 1 213 ? 11.593 -9.979 4.163 1.00 92.88 213 ASN A N 1
ATOM 1600 C CA . ASN A 1 213 ? 11.847 -11.344 4.630 1.00 92.88 213 ASN A CA 1
ATOM 1601 C C . ASN A 1 213 ? 11.895 -11.453 6.168 1.00 92.88 213 ASN A C 1
ATOM 1603 O O . ASN A 1 213 ? 12.644 -12.249 6.724 1.00 92.88 213 ASN A O 1
ATOM 1607 N N . GLY A 1 214 ? 11.089 -10.636 6.858 1.00 89.38 214 GLY A N 1
ATOM 1608 C CA . GLY A 1 214 ? 11.009 -10.584 8.322 1.00 89.38 214 GLY A CA 1
ATOM 1609 C C . GLY A 1 214 ? 12.011 -9.644 9.004 1.00 89.38 214 GLY A C 1
ATOM 1610 O O . GLY A 1 214 ? 11.835 -9.344 10.186 1.00 89.38 214 GLY A O 1
ATOM 1611 N N . ASP A 1 215 ? 13.003 -9.118 8.281 1.00 91.12 215 ASP A N 1
ATOM 1612 C CA . ASP A 1 215 ? 13.970 -8.156 8.820 1.00 91.12 215 ASP A CA 1
ATOM 1613 C C . ASP A 1 215 ? 13.442 -6.727 8.717 1.00 91.12 215 ASP A C 1
ATOM 1615 O O . ASP A 1 215 ? 13.022 -6.304 7.640 1.00 91.12 215 ASP A O 1
ATOM 1619 N N . LEU A 1 216 ? 13.495 -5.958 9.810 1.00 91.88 216 LEU A N 1
ATOM 1620 C CA . LEU A 1 216 ? 13.092 -4.548 9.816 1.00 91.88 216 LEU A CA 1
ATOM 1621 C C . LEU A 1 216 ? 14.026 -3.729 8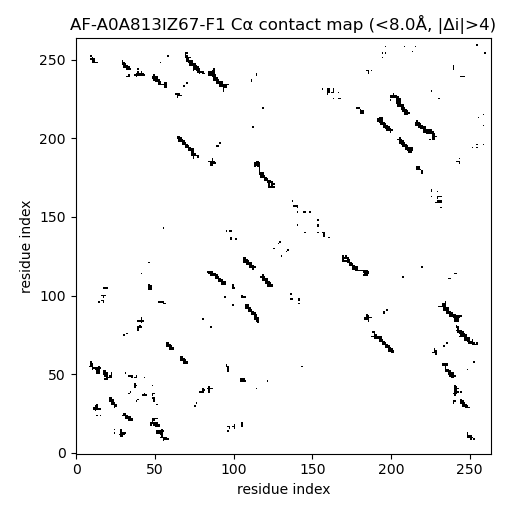.918 1.00 91.88 216 LEU A C 1
ATOM 1623 O O . LEU A 1 216 ? 15.240 -3.719 9.113 1.00 91.88 216 LEU A O 1
ATOM 1627 N N . ARG A 1 217 ? 13.451 -3.037 7.932 1.00 92.00 217 ARG A N 1
ATOM 1628 C CA . ARG A 1 217 ? 14.187 -2.211 6.964 1.00 92.00 217 ARG A CA 1
ATOM 1629 C C . ARG A 1 217 ? 13.902 -0.725 7.105 1.00 92.00 217 ARG A C 1
ATOM 1631 O O . ARG A 1 217 ? 14.817 0.072 6.924 1.00 92.00 217 ARG A O 1
ATOM 1638 N N . ALA A 1 218 ? 12.666 -0.354 7.425 1.00 91.88 218 ALA A N 1
ATOM 1639 C CA . ALA A 1 218 ? 12.285 1.044 7.581 1.00 91.88 218 ALA A CA 1
ATOM 1640 C C . ALA A 1 218 ? 11.265 1.234 8.701 1.00 91.88 218 ALA A C 1
ATOM 1642 O O . ALA A 1 218 ? 10.386 0.396 8.900 1.00 91.88 218 ALA A O 1
ATOM 1643 N N . THR A 1 219 ? 11.357 2.383 9.365 1.00 92.56 219 THR A N 1
ATOM 1644 C CA . THR A 1 219 ? 10.353 2.906 10.291 1.00 92.56 219 THR A CA 1
ATOM 1645 C C . THR A 1 219 ? 10.134 4.373 9.949 1.00 92.56 219 THR A C 1
ATOM 1647 O O . THR A 1 219 ? 11.103 5.107 9.765 1.00 92.56 219 THR A O 1
ATOM 1650 N N . HIS A 1 220 ? 8.882 4.813 9.869 1.00 93.00 220 HIS A N 1
ATOM 1651 C CA . HIS A 1 220 ? 8.553 6.223 9.671 1.00 93.00 220 HIS A CA 1
ATOM 1652 C C . HIS A 1 220 ? 7.322 6.617 10.481 1.00 93.00 220 HIS A C 1
ATOM 1654 O O . HIS A 1 220 ? 6.380 5.829 10.603 1.00 93.00 220 HIS A O 1
ATOM 1660 N N . ASN A 1 221 ? 7.333 7.840 11.012 1.00 92.75 221 ASN A N 1
ATOM 1661 C CA . ASN A 1 221 ? 6.218 8.413 11.755 1.00 92.75 221 ASN A CA 1
ATOM 1662 C C . ASN A 1 221 ? 5.524 9.483 10.899 1.00 92.75 221 ASN A C 1
ATOM 1664 O O . ASN A 1 221 ? 6.139 10.469 10.502 1.00 92.75 221 ASN A O 1
ATOM 1668 N N . PHE A 1 222 ? 4.233 9.296 10.659 1.00 90.81 222 PHE A N 1
ATOM 1669 C CA . PHE A 1 222 ? 3.334 10.253 10.025 1.00 90.81 222 PHE A CA 1
ATOM 1670 C C . PHE A 1 222 ? 2.602 11.022 11.121 1.00 90.81 222 PHE A C 1
ATOM 1672 O O . PHE A 1 222 ? 1.553 10.592 11.600 1.00 90.81 222 PHE A O 1
ATOM 1679 N N . MET A 1 223 ? 3.194 12.129 11.573 1.00 89.62 223 MET A N 1
ATOM 1680 C CA . MET A 1 223 ? 2.682 12.918 12.705 1.00 89.62 223 MET A CA 1
ATOM 1681 C C . MET A 1 223 ? 1.333 13.582 12.403 1.00 89.62 223 MET A C 1
ATOM 1683 O O . MET A 1 223 ? 0.576 13.883 13.316 1.00 89.62 223 MET A O 1
ATOM 1687 N N . GLU A 1 224 ? 1.023 13.786 11.124 1.00 84.56 224 GLU A N 1
ATOM 1688 C CA . GLU A 1 224 ? -0.235 14.368 10.655 1.00 84.56 224 GLU A CA 1
ATOM 1689 C C . GLU A 1 224 ? -1.391 13.367 10.534 1.00 84.56 224 GLU A C 1
ATOM 1691 O O . GLU A 1 224 ? -2.497 13.761 10.158 1.00 84.56 224 GLU A O 1
ATOM 1696 N N . ALA A 1 225 ? -1.156 12.079 10.807 1.00 88.00 225 ALA A N 1
ATOM 1697 C CA . ALA A 1 225 ? -2.232 11.100 10.793 1.00 88.00 225 ALA A CA 1
ATOM 1698 C C . ALA A 1 225 ? -3.263 11.414 11.894 1.00 88.00 225 ALA A C 1
ATOM 1700 O O . ALA A 1 225 ? -2.884 11.794 13.004 1.00 88.00 225 ALA A O 1
ATOM 1701 N N . PRO A 1 226 ? -4.567 11.260 11.617 1.00 85.44 226 PRO A N 1
ATOM 1702 C CA . PRO A 1 226 ? -5.604 11.578 12.582 1.00 85.44 226 PRO A CA 1
ATOM 1703 C C . PRO A 1 226 ? -5.591 10.580 13.753 1.00 85.44 226 PRO A C 1
ATOM 1705 O O . PRO A 1 226 ? -5.020 9.489 13.638 1.00 85.44 226 PRO A O 1
ATOM 1708 N N . PRO A 1 227 ? -6.243 10.923 14.877 1.00 85.69 227 PRO A N 1
ATOM 1709 C CA . PRO A 1 227 ? -6.435 10.009 15.998 1.00 85.69 227 PRO A CA 1
ATOM 1710 C C . PRO A 1 227 ? -6.995 8.654 15.562 1.00 85.69 227 PRO A C 1
ATOM 1712 O O . PRO A 1 227 ? -7.858 8.568 14.685 1.00 85.69 227 PRO A O 1
ATOM 1715 N N . ALA A 1 228 ? -6.549 7.583 16.219 1.00 84.44 228 ALA A N 1
ATOM 1716 C CA . ALA A 1 228 ? -6.950 6.214 15.892 1.00 84.44 228 ALA A CA 1
ATOM 1717 C C . ALA A 1 228 ? -8.475 5.974 15.919 1.00 84.44 228 ALA A C 1
ATOM 1719 O O . ALA A 1 228 ? -8.966 5.055 15.268 1.00 84.44 228 ALA A O 1
ATOM 1720 N N . GLU A 1 229 ? -9.234 6.766 16.674 1.00 77.88 229 GLU A N 1
ATOM 1721 C CA . GLU A 1 229 ? -10.701 6.699 16.712 1.00 77.88 229 GLU A CA 1
ATOM 1722 C C . GLU A 1 229 ? -11.377 7.254 15.451 1.00 77.88 229 GLU A C 1
ATOM 1724 O O . GLU A 1 229 ? -12.450 6.784 15.082 1.00 77.88 229 GLU A O 1
ATOM 1729 N N . ALA A 1 230 ? -10.732 8.195 14.756 1.00 74.94 230 ALA A N 1
ATOM 1730 C CA . ALA A 1 230 ? -11.220 8.720 13.488 1.00 74.94 230 ALA A CA 1
ATOM 1731 C C . ALA A 1 230 ? -10.951 7.739 12.335 1.00 74.94 230 ALA A C 1
ATOM 1733 O O . ALA A 1 230 ? -11.649 7.755 11.328 1.00 74.94 230 ALA A O 1
ATOM 1734 N N . ILE A 1 231 ? -9.960 6.851 12.464 1.00 78.06 231 ILE A N 1
ATOM 1735 C CA . ILE A 1 231 ? -9.621 5.875 11.422 1.00 78.06 231 ILE A CA 1
ATOM 1736 C C . ILE A 1 231 ? -10.505 4.629 11.578 1.00 78.06 231 ILE A C 1
ATOM 1738 O O . ILE A 1 231 ? -10.239 3.737 12.392 1.00 78.06 231 ILE A O 1
ATOM 1742 N N . GLY A 1 232 ? -11.565 4.563 10.769 1.00 70.19 232 GLY A N 1
ATOM 1743 C CA . GLY A 1 232 ? -12.508 3.439 10.758 1.00 70.19 232 GLY A CA 1
ATOM 1744 C C . GLY A 1 232 ? -11.924 2.143 10.183 1.00 70.19 232 GLY A C 1
ATOM 1745 O O . GLY A 1 232 ? -12.242 1.055 10.663 1.00 70.19 232 GLY A O 1
ATOM 1746 N N . LEU A 1 233 ? -11.038 2.249 9.190 1.00 78.81 233 LEU A N 1
ATOM 1747 C CA . LEU A 1 233 ? -10.429 1.121 8.481 1.00 78.81 233 LEU A CA 1
ATOM 1748 C C . LEU A 1 233 ? -9.058 1.505 7.918 1.00 78.81 233 LEU A C 1
ATOM 1750 O O . LEU A 1 233 ? -8.744 2.685 7.781 1.00 78.81 233 LEU A O 1
ATOM 1754 N N . LEU A 1 234 ? -8.273 0.496 7.545 1.00 87.00 234 LEU A N 1
ATOM 1755 C CA . LEU A 1 234 ? -7.085 0.657 6.711 1.00 87.00 234 LEU A CA 1
ATOM 1756 C C . LEU A 1 234 ? -7.158 -0.351 5.571 1.00 87.00 234 LEU A C 1
ATOM 1758 O O . LEU A 1 234 ? -7.372 -1.523 5.841 1.00 87.00 234 LEU A O 1
ATOM 1762 N N . THR A 1 235 ? -6.973 0.064 4.326 1.00 90.50 235 THR A N 1
ATOM 1763 C CA . THR A 1 235 ? -6.977 -0.810 3.146 1.00 90.50 235 THR A CA 1
ATOM 1764 C C . THR A 1 235 ? -5.563 -0.885 2.561 1.00 90.50 235 THR A C 1
ATOM 1766 O O . THR A 1 235 ? -4.947 0.164 2.376 1.00 90.50 235 THR A O 1
ATOM 1769 N N . PRO A 1 236 ? -5.017 -2.081 2.264 1.00 93.62 236 PRO A N 1
ATOM 1770 C CA . PRO A 1 236 ? -3.708 -2.234 1.646 1.00 93.62 236 PRO A CA 1
ATOM 1771 C C . PRO A 1 236 ? -3.643 -1.509 0.314 1.00 93.62 236 PRO A C 1
ATOM 1773 O O . PRO A 1 236 ? -4.531 -1.669 -0.527 1.00 93.62 236 PRO A O 1
ATOM 1776 N N . VAL A 1 237 ? -2.560 -0.775 0.099 1.00 94.50 237 VAL A N 1
ATOM 1777 C CA . VAL A 1 237 ? -2.252 -0.192 -1.204 1.00 94.50 237 VAL A CA 1
ATOM 1778 C C . VAL A 1 237 ? -0.809 -0.474 -1.574 1.00 94.50 237 VAL A C 1
ATOM 1780 O O . VAL A 1 237 ? 0.101 -0.444 -0.740 1.00 94.50 237 VAL A O 1
ATOM 1783 N N . VAL A 1 238 ? -0.608 -0.740 -2.854 1.00 94.88 238 VAL A N 1
ATOM 1784 C CA . VAL A 1 238 ? 0.698 -0.905 -3.470 1.00 94.88 238 VAL A CA 1
ATOM 1785 C C . VAL A 1 238 ? 0.755 -0.055 -4.720 1.00 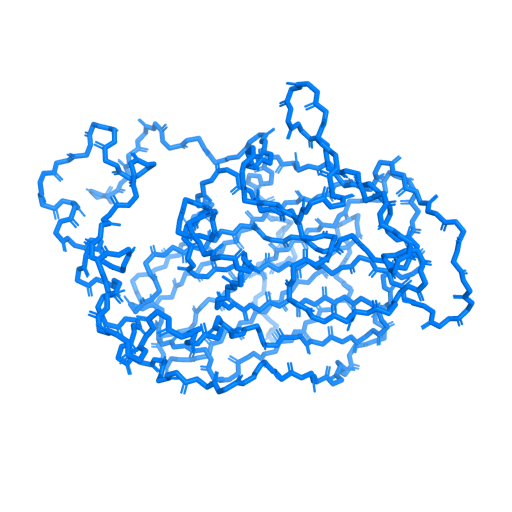94.88 238 VAL A C 1
ATOM 1787 O O . VAL A 1 238 ? -0.230 0.065 -5.442 1.00 94.88 238 VAL A O 1
ATOM 1790 N N . ARG A 1 239 ? 1.932 0.499 -4.993 1.00 91.94 239 ARG A N 1
ATOM 1791 C CA . ARG A 1 239 ? 2.250 1.110 -6.274 1.00 91.94 239 ARG A CA 1
ATOM 1792 C C . ARG A 1 239 ? 3.416 0.376 -6.907 1.00 91.94 239 ARG A C 1
ATOM 1794 O O . ARG A 1 239 ? 4.521 0.368 -6.364 1.00 91.94 239 ARG A O 1
ATOM 1801 N N . LEU A 1 240 ? 3.137 -0.248 -8.042 1.00 91.31 240 LEU A N 1
ATOM 1802 C CA . LEU A 1 240 ? 4.099 -0.935 -8.889 1.00 91.31 240 LEU A CA 1
ATOM 1803 C C . LEU A 1 240 ? 4.818 0.123 -9.725 1.00 91.31 240 LEU A C 1
ATOM 1805 O O . LEU A 1 240 ? 4.216 0.753 -10.589 1.00 91.31 240 LEU A O 1
ATOM 1809 N N . ALA A 1 241 ? 6.081 0.367 -9.401 1.00 84.88 241 ALA A N 1
ATOM 1810 C CA . ALA A 1 241 ? 6.906 1.395 -10.016 1.00 84.88 241 ALA A CA 1
ATOM 1811 C C . ALA A 1 241 ? 8.382 0.982 -9.981 1.00 84.88 241 ALA A C 1
ATOM 1813 O O . ALA A 1 241 ? 8.791 0.125 -9.190 1.00 84.88 241 ALA A O 1
ATOM 1814 N N . GLY A 1 242 ? 9.178 1.607 -10.844 1.00 84.75 242 GLY A N 1
ATOM 1815 C CA . GLY A 1 242 ? 10.594 1.333 -11.030 1.00 84.75 242 GLY A CA 1
ATOM 1816 C C . GLY A 1 242 ? 10.841 -0.147 -11.306 1.00 84.75 242 GLY A C 1
ATOM 1817 O O . GLY A 1 242 ? 10.269 -0.731 -12.226 1.00 84.75 242 GLY A O 1
ATOM 1818 N N . SER A 1 243 ? 11.686 -0.771 -10.486 1.00 87.56 243 SER A N 1
ATOM 1819 C CA . SER A 1 243 ? 11.984 -2.201 -10.606 1.00 87.56 243 SER A CA 1
ATOM 1820 C C . SER A 1 243 ? 10.859 -3.119 -10.099 1.00 87.56 243 SER A C 1
ATOM 1822 O O . SER A 1 243 ? 10.824 -4.295 -10.459 1.00 87.56 243 SER A O 1
ATOM 1824 N N . GLY A 1 244 ? 9.913 -2.624 -9.294 1.00 88.56 244 GLY A N 1
ATOM 1825 C CA . GLY A 1 244 ? 8.817 -3.423 -8.738 1.00 88.56 244 GLY A CA 1
ATOM 1826 C C . GLY A 1 244 ? 7.694 -3.640 -9.752 1.00 88.56 244 GLY A C 1
ATOM 1827 O O . GLY A 1 244 ? 6.816 -2.789 -9.879 1.00 88.56 244 GLY A O 1
ATOM 1828 N N . LYS A 1 245 ? 7.698 -4.781 -10.454 1.00 90.38 245 LYS A N 1
ATOM 1829 C CA . LYS A 1 245 ? 6.785 -5.034 -11.582 1.00 90.38 245 LYS A CA 1
ATOM 1830 C C . LYS A 1 245 ? 5.522 -5.794 -11.210 1.00 90.38 245 LYS A C 1
ATOM 1832 O O . LYS A 1 245 ? 4.449 -5.430 -11.685 1.00 90.38 245 LYS A O 1
ATOM 1837 N N . ALA A 1 246 ? 5.631 -6.848 -10.408 1.00 94.50 246 ALA A N 1
ATOM 1838 C CA . ALA A 1 246 ? 4.467 -7.612 -9.977 1.00 94.50 246 ALA A CA 1
ATOM 1839 C C . ALA A 1 246 ? 4.519 -7.938 -8.488 1.00 94.50 246 ALA A C 1
ATOM 1841 O O . ALA A 1 246 ? 5.560 -8.344 -7.969 1.00 94.50 246 ALA A O 1
ATOM 1842 N N . ALA A 1 247 ? 3.379 -7.785 -7.819 1.00 96.12 247 ALA A N 1
ATOM 1843 C CA . ALA A 1 247 ? 3.224 -8.065 -6.401 1.00 96.12 247 ALA A CA 1
ATOM 1844 C C . ALA A 1 247 ? 2.028 -8.985 -6.161 1.00 96.12 247 ALA A C 1
ATOM 1846 O O . ALA A 1 247 ? 0.910 -8.742 -6.627 1.00 96.12 247 ALA A O 1
ATOM 1847 N N . LYS A 1 248 ? 2.269 -10.035 -5.385 1.00 95.62 248 LYS A N 1
ATOM 1848 C CA . LYS A 1 248 ? 1.246 -10.926 -4.864 1.00 95.62 248 LYS A CA 1
ATOM 1849 C C . LYS A 1 248 ? 0.791 -10.434 -3.498 1.00 95.62 248 LYS A C 1
ATOM 1851 O O . LYS A 1 248 ? 1.630 -10.257 -2.616 1.00 95.62 248 LYS A O 1
ATOM 1856 N N . LEU A 1 249 ? -0.513 -10.252 -3.298 1.00 93.19 249 LEU A N 1
ATOM 1857 C CA . LEU A 1 249 ? -1.048 -9.945 -1.972 1.00 93.19 249 LEU A CA 1
ATOM 1858 C C . LEU A 1 249 ? -1.077 -11.222 -1.135 1.00 93.19 249 LEU A C 1
ATOM 1860 O O . LEU A 1 249 ? -1.695 -12.219 -1.517 1.00 93.19 249 LEU A O 1
ATOM 1864 N N . LEU A 1 250 ? -0.402 -11.197 0.009 1.00 89.94 250 LEU A N 1
ATOM 1865 C CA . LEU A 1 250 ? -0.407 -12.305 0.949 1.00 89.94 250 LEU A CA 1
ATOM 1866 C C . LEU A 1 250 ? -1.454 -12.066 2.049 1.00 89.94 250 LEU A C 1
ATOM 1868 O O . LEU A 1 250 ? -1.750 -10.919 2.386 1.00 89.94 250 LEU A O 1
ATOM 1872 N N . PRO A 1 251 ? -1.976 -13.134 2.681 1.00 70.31 251 PRO A N 1
ATOM 1873 C CA . PRO A 1 251 ? -2.954 -13.006 3.762 1.00 70.31 251 PRO A CA 1
ATOM 1874 C C . PRO A 1 251 ? -2.447 -12.238 4.990 1.00 70.31 251 PRO A C 1
ATOM 1876 O O . PRO A 1 251 ? -3.256 -11.746 5.768 1.00 70.31 251 PRO A O 1
ATOM 1879 N N . GLY A 1 252 ? -1.121 -12.174 5.194 1.00 66.25 252 GLY A N 1
ATOM 1880 C CA . GLY A 1 252 ? -0.477 -11.324 6.203 1.00 66.25 252 GLY A CA 1
ATOM 1881 C C . GLY A 1 252 ? -1.125 -11.392 7.590 1.00 66.25 252 GLY A C 1
ATOM 1882 O O . GLY A 1 252 ? -1.445 -10.367 8.181 1.00 66.25 252 GLY A O 1
ATOM 1883 N N . LEU A 1 253 ? -1.384 -12.598 8.105 1.00 66.31 253 LEU A N 1
ATOM 1884 C CA . LEU A 1 253 ? -2.279 -12.776 9.257 1.00 66.31 253 LEU A CA 1
ATOM 1885 C C . LEU A 1 253 ? -1.648 -12.421 10.610 1.00 66.31 253 LEU A C 1
ATOM 1887 O O . LEU A 1 253 ? -2.379 -12.254 11.595 1.00 66.31 253 LEU A O 1
ATOM 1891 N N . SER A 1 254 ? -0.317 -12.360 10.702 1.00 73.62 254 SER A N 1
ATOM 1892 C CA . SER A 1 254 ? 0.407 -12.043 11.937 1.00 73.62 254 SER A CA 1
ATOM 1893 C C . SER A 1 254 ? 1.771 -11.424 11.628 1.00 73.62 254 SER A C 1
ATOM 1895 O O . SER A 1 254 ? 2.552 -12.048 10.910 1.00 73.62 254 SER A O 1
ATOM 1897 N N . PRO A 1 255 ? 2.083 -10.234 12.166 1.00 81.31 255 PRO A N 1
ATOM 1898 C CA . PRO A 1 255 ? 3.413 -9.661 12.024 1.00 81.31 255 PRO A CA 1
ATOM 1899 C C . PRO A 1 255 ? 4.452 -10.475 12.811 1.00 81.31 255 PRO A C 1
ATOM 1901 O O . PRO A 1 255 ? 4.128 -11.015 13.875 1.00 81.31 255 PRO A O 1
ATOM 1904 N N . PRO A 1 256 ? 5.716 -10.517 12.354 1.00 81.25 256 PRO A N 1
ATOM 1905 C CA . PRO A 1 256 ? 6.835 -11.006 13.150 1.00 81.25 256 PRO A CA 1
ATOM 1906 C C . PRO A 1 256 ? 6.862 -10.373 14.550 1.00 81.25 256 PRO A C 1
ATOM 1908 O O . PRO A 1 256 ? 6.693 -9.165 14.694 1.00 81.25 256 PRO A O 1
ATOM 1911 N N . THR A 1 257 ? 7.142 -11.152 15.599 1.00 78.38 257 THR A N 1
ATOM 1912 C CA . THR A 1 257 ? 7.132 -10.654 16.992 1.00 78.38 257 THR A CA 1
ATOM 1913 C C . THR A 1 257 ? 8.047 -9.442 17.198 1.00 78.38 257 THR A C 1
ATOM 1915 O O . THR A 1 257 ? 7.698 -8.508 17.913 1.00 78.38 257 THR A O 1
ATOM 1918 N N . ARG A 1 258 ? 9.195 -9.409 16.507 1.00 74.31 258 ARG A N 1
ATOM 1919 C CA . ARG A 1 258 ? 10.160 -8.293 16.548 1.00 74.31 258 ARG A CA 1
ATOM 1920 C C . ARG A 1 258 ? 9.588 -6.976 16.016 1.00 74.31 258 ARG A C 1
ATOM 1922 O O . ARG A 1 258 ? 10.030 -5.914 16.422 1.00 74.31 258 ARG A O 1
ATOM 1929 N N . LEU A 1 259 ? 8.599 -7.049 15.129 1.00 79.56 259 LEU A N 1
ATOM 1930 C CA . LEU A 1 259 ? 7.912 -5.896 14.549 1.00 79.56 259 LEU A CA 1
ATOM 1931 C C . LEU A 1 259 ? 6.925 -5.258 15.537 1.00 79.56 259 LEU A C 1
ATOM 1933 O O . LEU A 1 259 ? 6.611 -4.076 15.405 1.00 79.56 259 LEU A O 1
ATOM 1937 N N . LEU A 1 260 ? 6.427 -6.041 16.500 1.00 78.25 260 LEU A N 1
ATOM 1938 C CA . LEU A 1 260 ? 5.468 -5.611 17.520 1.00 78.25 260 LEU A CA 1
ATOM 1939 C C . LEU A 1 260 ? 6.129 -4.994 18.753 1.00 78.25 260 LEU A C 1
ATOM 1941 O O . LEU A 1 260 ? 5.458 -4.257 19.470 1.00 78.25 260 LEU A O 1
ATOM 1945 N N . ALA A 1 261 ? 7.406 -5.292 19.002 1.00 71.62 261 ALA A N 1
ATOM 1946 C CA . ALA A 1 261 ? 8.156 -4.646 20.068 1.00 71.62 261 ALA A CA 1
ATOM 1947 C C . ALA A 1 261 ? 8.199 -3.137 19.786 1.00 71.62 261 ALA A C 1
ATOM 1949 O O . ALA A 1 261 ? 8.696 -2.700 18.744 1.00 71.62 261 ALA A O 1
ATOM 1950 N N . ASP A 1 262 ? 7.601 -2.328 20.658 1.00 61.53 262 ASP A N 1
ATOM 1951 C CA . ASP A 1 262 ? 7.884 -0.897 20.650 1.00 61.53 262 ASP A CA 1
ATOM 1952 C C . ASP A 1 262 ? 9.372 -0.743 20.979 1.00 61.53 262 ASP A C 1
ATOM 1954 O O . ASP A 1 262 ? 9.878 -1.465 21.836 1.00 61.53 262 ASP A O 1
ATOM 1958 N N . ASP A 1 263 ? 10.079 0.108 20.231 1.00 49.56 263 ASP A N 1
ATOM 1959 C CA . ASP A 1 263 ? 11.492 0.373 20.501 1.00 49.56 263 ASP A CA 1
ATOM 1960 C C . ASP A 1 263 ? 11.563 0.963 21.918 1.00 49.56 263 ASP A C 1
ATOM 1962 O O . ASP A 1 263 ? 11.106 2.085 22.144 1.00 49.56 263 ASP A O 1
ATOM 1966 N N . SER A 1 264 ? 12.000 0.140 22.872 1.00 36.59 264 SER A N 1
ATOM 1967 C CA . SER A 1 264 ? 12.307 0.515 24.252 1.00 36.59 264 SER A CA 1
ATOM 1968 C C . SER A 1 264 ? 13.650 1.217 24.315 1.00 36.59 264 SER A C 1
ATOM 1970 O O . SER A 1 264 ? 14.594 0.640 23.724 1.00 36.59 264 SER A O 1
#

Nearest PDB structures (foldseek):
  1d0h-assembly1_A  TM=3.768E-01  e=1.375E-04  Clostridium tetani
  8q2a-assembly1_C  TM=2.788E-01  e=1.696E-03  Teredinibacter turnerae
  4awd-assembly2_B  TM=2.494E-01  e=2.219E-02  Phocaeicola plebeius
  6sr6-assembly2_C  TM=5.553E-01  e=2.244E+00  Thermochaetoides thermophila DSM 1495
  7z3o-assembly1_D  TM=6.100E-01  e=4.268E+00  Thermochaetoides thermophila DSM 1495

Radius of gyration: 17.24 Å; Cα contacts (8 Å, |Δi|>4): 665; chains: 1; bounding box: 47×37×44 Å

Sequence (264 aa):
WEGFAPGILYFRAWHRHAKAEDVQLSPDLSIATGRGFLAATGMVIGTDEGLAVGDGPCRRWGTPGSFSSYFEVELDEIAHAPAGAGGIYVGVSIQSAAEIARHPNKEFDGWMIGGNSKALICRAGSGKAAEEGDTSYLEHVPDTFAQGASEGAKMAVSQAVRMLRYAMPPKVKGEIRELESAWKSDSLKKGDRIGILFKCQREGGARIRITVNGDLRATHNFMEAPPAEAIGLLTPVVRLAGSGKAAKLLPGLSPPTRLLADDS

Organism: Polarella glacialis (NCBI:txid89957)

Mean predicted aligned error: 9.76 Å

InterPro domains:
  IPR043136 B30.2/SPRY domain superfamily [G3DSA:2.60.120.920] (9-255)

Secondary structure (DSSP, 8-state):
-TT--TT----SSEEEEEE-TTEEEPTTS-EEEE--HHHHHT---SSSTTEEEESSPPEEEEETTEEEEEEEEEEEEE----TT----EEEEESS-HHHHHHSTT----EEEEETBTEEEEE-----HHHHTT--HHHHS--HHHHTT--HHHHHHHHHHHHHHHHHS---SS-EEEE-SS--BGGG--TTPEEEEEEEE-TTS-EEEEEEETTEEEEEEEETTSPPTTT----EEEEE--TTEEEEEEE---S--HHHHS---

Foldseek 3Di:
DVPDDPPQQLFQAWDPQLAAPQWDADPSRQKIFGRDPQQAQLDPDDAGHQKIWTQAFFDWDDDVQKIKGKWKKAQAFWDAYPPQSFWKKKWKFLDHSVLLSPQPRSFTATWIAAGQQKIKGTARAPPCCVVVVPCVSLQDDDVSQVPPDDPVSSVLLNVLSVLLCVLDDHDRGMDMDGFPFRDTNNPDDHGKMKMWMWMFGRQAKIKIWIDTVLHTRGIDIDRSGGTPSSRSGIIIMMGGHHGRGMMGIDSRPDRDPVVVDDPD

Solvent-accessible surface area (backbone atoms only — not comparable to full-atom values): 13630 Å² total; per-residue (Å²): 125,100,78,73,65,94,78,73,67,51,42,60,27,45,31,93,65,21,46,18,90,40,35,46,65,44,96,80,22,30,34,43,32,44,68,38,72,46,25,39,54,29,55,80,75,75,74,22,71,17,23,42,21,29,50,46,50,45,51,74,50,77,53,94,46,30,38,34,31,38,41,27,34,32,28,72,36,65,43,87,40,61,91,87,21,20,10,31,29,44,35,36,22,61,50,50,34,66,52,25,39,67,34,93,64,44,35,46,41,34,41,34,41,24,20,72,22,32,35,36,41,41,39,36,57,78,48,74,54,58,79,71,67,64,56,64,73,79,69,54,76,52,65,92,68,51,80,87,50,54,73,70,57,54,53,53,48,49,51,18,51,53,46,32,52,68,67,52,67,89,44,89,63,53,50,82,42,80,45,95,35,90,39,43,38,47,79,63,52,66,69,43,33,40,37,43,39,40,36,33,27,52,92,31,15,29,37,44,36,35,21,52,75,79,43,82,49,38,68,49,74,43,71,85,38,56,28,28,69,31,55,73,48,40,12,46,32,35,30,24,17,7,18,27,25,20,40,25,48,43,47,33,88,69,74,58,71,78,75,69,54,71,92,125